Protein AF-A0A9D9EG78-F1 (afdb_monomer)

pLDDT: mean 80.25, std 23.56, range [21.23, 98.69]

Nearest PDB structures (foldseek):
  3etj-assembly1_A  TM=8.969E-01  e=4.946E-21  Escherichia coli K-12
  1b6s-assembly1_B  TM=8.835E-01  e=3.215E-20  Escherichia coli
  1b6s-assembly1_A  TM=8.781E-01  e=8.197E-20  Escherichia coli
  3etj-assembly1_B  TM=8.850E-01  e=1.075E-18  Escherichia coli K-12
  1b6s-assembly2_D  TM=8.824E-01  e=1.075E-18  Escherichia coli

Structure (mmCIF, N/CA/C/O backbone):
data_AF-A0A9D9EG78-F1
#
_entry.id   AF-A0A9D9EG78-F1
#
loop_
_atom_site.group_PDB
_atom_site.id
_atom_site.type_symbol
_atom_site.label_atom_id
_atom_site.label_alt_id
_atom_site.label_comp_id
_atom_site.label_asym_id
_atom_site.label_entity_id
_atom_site.label_seq_id
_atom_site.pdbx_PDB_ins_code
_atom_site.Cartn_x
_atom_site.Cartn_y
_atom_site.Cartn_z
_atom_site.occupancy
_atom_site.B_iso_or_equiv
_atom_site.auth_seq_id
_atom_site.auth_comp_id
_atom_site.auth_asym_id
_atom_site.auth_atom_id
_atom_site.pdbx_PDB_model_num
ATOM 1 N N . MET A 1 1 ? 13.339 26.617 6.161 1.00 28.69 1 MET A N 1
ATOM 2 C CA . MET A 1 1 ? 11.953 26.719 5.663 1.00 28.69 1 MET A CA 1
ATOM 3 C C . MET A 1 1 ? 11.340 25.338 5.774 1.00 28.69 1 MET A C 1
ATOM 5 O O . MET A 1 1 ? 11.701 24.455 5.011 1.00 28.69 1 MET A O 1
ATOM 9 N N . THR A 1 2 ? 10.556 25.112 6.819 1.00 21.23 2 THR A N 1
ATOM 10 C CA . THR A 1 2 ? 9.803 23.872 7.043 1.00 21.23 2 THR A CA 1
ATOM 11 C C . THR A 1 2 ? 8.587 23.859 6.112 1.00 21.23 2 THR A C 1
ATOM 13 O O . THR A 1 2 ? 7.918 24.888 6.041 1.00 21.23 2 THR A O 1
ATOM 16 N N . PRO A 1 3 ? 8.281 22.761 5.400 1.00 24.14 3 PRO A N 1
ATOM 17 C CA . PRO A 1 3 ? 7.046 22.671 4.634 1.00 24.14 3 PRO A CA 1
ATOM 18 C C . PRO A 1 3 ? 5.877 22.549 5.617 1.00 24.14 3 PRO A C 1
ATOM 20 O O . PRO A 1 3 ? 5.818 21.598 6.399 1.00 24.14 3 PRO A O 1
ATOM 23 N N . GLU A 1 4 ? 4.974 23.524 5.608 1.00 25.05 4 GLU A N 1
ATOM 24 C CA . GLU A 1 4 ? 3.681 23.416 6.276 1.00 25.05 4 GLU A CA 1
ATOM 25 C C . GLU A 1 4 ? 2.881 22.308 5.580 1.00 25.05 4 GLU A C 1
ATOM 27 O O . GLU A 1 4 ? 2.515 22.413 4.410 1.00 25.05 4 GLU A O 1
ATOM 32 N N . TYR A 1 5 ? 2.653 21.206 6.294 1.00 26.41 5 TYR A N 1
ATOM 33 C CA . TYR A 1 5 ? 1.689 20.192 5.891 1.00 26.41 5 TYR A CA 1
ATOM 34 C C . TYR A 1 5 ? 0.303 20.841 5.908 1.00 26.41 5 TYR A C 1
ATOM 36 O O . TYR A 1 5 ? -0.254 21.087 6.978 1.00 26.41 5 TYR A O 1
ATOM 44 N N . PHE A 1 6 ? -0.253 21.121 4.729 1.00 26.92 6 PHE A N 1
ATOM 45 C CA . PHE A 1 6 ? -1.661 21.472 4.581 1.00 26.92 6 PHE A CA 1
ATOM 46 C C . PHE A 1 6 ? -2.508 20.292 5.073 1.00 26.92 6 PHE A C 1
ATOM 48 O O . PHE A 1 6 ? -2.708 19.303 4.368 1.00 26.92 6 PHE A O 1
ATOM 55 N N . ALA A 1 7 ? -2.984 20.381 6.314 1.00 26.64 7 ALA A N 1
ATOM 56 C CA . ALA A 1 7 ? -4.081 19.558 6.786 1.00 26.64 7 ALA A CA 1
ATOM 57 C C . ALA A 1 7 ? -5.313 19.907 5.943 1.00 26.64 7 ALA A C 1
ATOM 59 O O . ALA A 1 7 ? -5.722 21.067 5.879 1.00 26.64 7 ALA A O 1
ATOM 60 N N . LEU A 1 8 ? -5.877 18.908 5.267 1.00 31.20 8 LEU A N 1
ATOM 61 C CA . LEU A 1 8 ? -7.111 19.072 4.509 1.00 31.20 8 LEU A CA 1
ATOM 62 C C . LEU A 1 8 ? -8.234 19.528 5.455 1.00 31.20 8 LEU A C 1
ATOM 64 O O . LEU A 1 8 ? -8.438 18.888 6.492 1.00 31.20 8 LEU A O 1
ATOM 68 N N . PRO A 1 9 ? -8.997 20.584 5.122 1.00 24.39 9 PRO A N 1
ATOM 69 C CA . PRO A 1 9 ? -10.258 20.845 5.789 1.00 24.39 9 PRO A CA 1
ATOM 70 C C . PRO A 1 9 ? -11.247 19.769 5.337 1.00 24.39 9 PRO A C 1
ATOM 72 O O . PRO A 1 9 ? -11.870 19.873 4.282 1.00 24.39 9 PRO A O 1
ATOM 75 N N . VAL A 1 10 ? -11.390 18.712 6.135 1.00 27.42 10 VAL A N 1
ATOM 76 C CA . VAL A 1 10 ? -12.520 17.793 6.000 1.00 27.42 10 VAL A CA 1
ATOM 77 C C . VAL A 1 10 ? -13.759 18.568 6.446 1.00 27.42 10 VAL A C 1
ATOM 79 O O . VAL A 1 10 ? -14.046 18.672 7.637 1.00 27.42 10 VAL A O 1
ATOM 82 N N . ARG A 1 11 ? -14.474 19.183 5.500 1.00 24.19 11 ARG A N 1
ATOM 83 C CA . ARG A 1 11 ? -15.834 19.667 5.748 1.00 24.19 11 ARG A CA 1
ATOM 84 C C . ARG A 1 11 ? -16.765 18.457 5.773 1.00 24.19 11 ARG A C 1
ATOM 86 O O . ARG A 1 11 ? -17.319 18.081 4.748 1.00 24.19 11 ARG A O 1
ATOM 93 N N . THR A 1 12 ? -16.932 17.852 6.944 1.00 29.23 12 THR A N 1
ATOM 94 C CA . THR A 1 12 ? -18.085 16.995 7.233 1.00 29.23 12 THR A CA 1
ATOM 95 C C . THR A 1 12 ? -19.284 17.887 7.550 1.00 29.23 12 THR A C 1
ATOM 97 O O . THR A 1 12 ? -19.557 18.218 8.701 1.00 29.23 12 THR A O 1
ATOM 100 N N . GLU A 1 13 ? -20.024 18.307 6.528 1.00 25.89 13 GLU A N 1
ATOM 101 C CA . GLU A 1 13 ? -21.376 18.825 6.747 1.00 25.89 13 GLU A CA 1
ATOM 102 C C . GLU A 1 13 ? -22.351 17.647 6.849 1.00 25.89 13 GLU A C 1
ATOM 104 O O . GLU A 1 13 ? -22.846 17.147 5.845 1.00 25.89 13 GLU A O 1
ATOM 109 N N . SER A 1 14 ? -22.624 17.188 8.074 1.00 28.11 14 SER A N 1
ATOM 110 C CA . SER A 1 14 ? -23.911 16.559 8.422 1.00 28.11 14 SER A CA 1
ATOM 111 C C . SER A 1 14 ? -24.135 16.458 9.936 1.00 28.11 14 SER A C 1
ATOM 113 O O . SER A 1 14 ? -24.381 15.386 10.473 1.00 28.11 14 SER A O 1
ATOM 115 N N . VAL A 1 15 ? -24.130 17.588 10.650 1.00 24.95 15 VAL A N 1
ATOM 116 C CA . VAL A 1 15 ? -24.882 17.704 11.914 1.00 24.95 15 VAL A CA 1
ATOM 117 C C . VAL A 1 15 ? -25.458 19.114 12.000 1.00 24.95 15 VAL A C 1
ATOM 119 O O . VAL A 1 15 ? -24.728 20.089 12.152 1.00 24.95 15 VAL A O 1
ATOM 122 N N . SER A 1 16 ? -26.779 19.236 11.882 1.00 23.88 16 SER A N 1
ATOM 123 C CA . SER A 1 16 ? -27.478 20.477 12.204 1.00 23.88 16 SER A CA 1
ATOM 124 C C . SER A 1 16 ? -27.438 20.719 13.714 1.00 23.88 16 SER A C 1
ATOM 126 O O . SER A 1 16 ? -27.941 19.875 14.455 1.00 23.88 16 SER A O 1
ATOM 128 N N . ALA A 1 17 ? -26.927 21.868 14.156 1.00 21.42 17 ALA A N 1
ATOM 129 C CA . ALA A 1 17 ? -27.451 22.625 15.298 1.00 21.42 17 ALA A CA 1
ATOM 130 C C . ALA A 1 17 ? -26.688 23.955 15.470 1.00 21.42 17 ALA A C 1
ATOM 132 O O . ALA A 1 17 ? -25.503 23.957 15.772 1.00 21.42 17 ALA A O 1
ATOM 133 N N . ALA A 1 18 ? -27.424 25.050 15.260 1.00 23.89 18 ALA A N 1
ATOM 134 C CA . ALA A 1 18 ? -27.406 26.331 15.976 1.00 23.89 18 ALA A CA 1
ATOM 135 C C . ALA A 1 18 ? -26.077 26.962 16.461 1.00 23.89 18 ALA A C 1
ATOM 137 O O . ALA A 1 18 ? -25.472 26.496 17.420 1.00 23.89 18 ALA A O 1
ATOM 138 N N . ALA A 1 19 ? -25.768 28.131 15.889 1.00 24.14 19 ALA A N 1
ATOM 139 C CA . ALA A 1 19 ? -25.370 29.380 16.570 1.00 24.14 19 ALA A CA 1
ATOM 140 C C . ALA A 1 19 ? -25.408 30.489 15.488 1.00 24.14 19 ALA A C 1
ATOM 142 O O . ALA A 1 19 ? -24.710 30.374 14.485 1.00 24.14 19 ALA A O 1
ATOM 143 N N . GLU A 1 20 ? -26.436 31.341 15.400 1.00 24.58 20 GLU A N 1
ATOM 144 C CA . GLU A 1 20 ? -26.603 32.627 16.115 1.00 24.58 20 GLU A CA 1
ATOM 145 C C . GLU A 1 20 ? -25.329 33.491 16.224 1.00 24.58 20 GLU A C 1
ATOM 147 O O . GLU A 1 20 ? -24.365 33.070 16.851 1.00 24.58 20 GLU A O 1
ATOM 152 N N . GLU A 1 21 ? -25.424 34.680 15.591 1.00 26.45 21 GLU A N 1
ATOM 153 C CA . GLU A 1 21 ? -24.748 35.985 15.812 1.00 26.45 21 GLU A CA 1
ATOM 154 C C . GLU A 1 21 ? -23.199 35.979 15.876 1.00 26.45 21 GLU A C 1
ATOM 156 O O . GLU A 1 21 ? -22.581 35.281 16.662 1.00 26.45 21 GLU A O 1
ATOM 161 N N . ASP A 1 22 ? -22.438 36.686 15.038 1.00 27.02 22 ASP A N 1
ATOM 162 C CA . ASP A 1 22 ? -22.481 38.113 14.712 1.00 27.02 22 ASP A CA 1
ATOM 163 C C . ASP A 1 22 ? -21.707 38.359 13.399 1.00 27.02 22 ASP A C 1
ATOM 165 O O . ASP A 1 22 ? -20.581 37.881 13.229 1.00 27.02 22 ASP A O 1
ATOM 169 N N . ALA A 1 23 ? -22.261 39.160 12.489 1.00 24.83 23 ALA A N 1
ATOM 170 C CA . ALA A 1 23 ? -21.525 39.728 11.360 1.00 24.83 23 ALA A CA 1
ATOM 171 C C . ALA A 1 23 ? -21.665 41.254 11.392 1.00 24.83 23 ALA A C 1
ATOM 173 O O . ALA A 1 23 ? -22.797 41.743 11.411 1.00 24.83 23 ALA A O 1
ATOM 174 N N . PRO A 1 24 ? -20.567 42.030 11.348 1.00 26.91 24 PRO A N 1
ATOM 175 C CA . PRO A 1 24 ? -20.662 43.427 10.994 1.00 26.91 24 PRO A CA 1
ATOM 176 C C . PRO A 1 24 ? -20.732 43.599 9.473 1.00 26.91 24 PRO A C 1
ATOM 178 O O . PRO A 1 24 ? -20.038 42.952 8.688 1.00 26.91 24 PRO A O 1
ATOM 181 N N . ASP A 1 25 ? -21.629 44.514 9.143 1.00 26.41 25 ASP A N 1
ATOM 182 C CA . ASP A 1 25 ? -22.045 45.074 7.869 1.00 26.41 25 ASP A CA 1
ATOM 183 C C . ASP A 1 25 ? -20.899 45.414 6.893 1.00 26.41 25 ASP A C 1
ATOM 185 O O . ASP A 1 25 ? -19.822 45.868 7.285 1.00 26.41 25 ASP A O 1
ATOM 189 N N . GLY A 1 26 ? -21.155 45.236 5.595 1.00 26.19 26 GLY A N 1
ATOM 190 C CA . GLY A 1 26 ? -20.161 45.438 4.540 1.00 26.19 26 GLY A CA 1
ATOM 191 C C . GLY A 1 26 ? -20.735 45.286 3.135 1.00 26.19 26 GLY A C 1
ATOM 192 O O . GLY A 1 26 ? -20.446 44.330 2.422 1.00 26.19 26 GLY A O 1
ATOM 193 N N . THR A 1 27 ? -21.567 46.247 2.749 1.00 25.17 27 THR A N 1
ATOM 194 C CA . THR A 1 27 ? -22.181 46.435 1.429 1.00 25.17 27 THR A CA 1
ATOM 195 C C . THR A 1 27 ? -21.187 46.434 0.258 1.00 25.17 27 THR A C 1
ATOM 197 O O . THR A 1 27 ? -20.233 47.211 0.274 1.00 25.17 27 THR A O 1
ATOM 200 N N . ALA A 1 28 ? -21.495 45.701 -0.819 1.00 28.38 28 ALA A N 1
ATOM 201 C CA . ALA A 1 28 ? -21.210 46.129 -2.195 1.00 28.38 28 ALA A CA 1
ATOM 202 C C . ALA A 1 28 ? -22.057 45.339 -3.212 1.00 28.38 28 ALA A C 1
ATOM 204 O O . ALA A 1 28 ? -21.813 44.167 -3.494 1.00 28.38 28 ALA A O 1
ATOM 205 N N . GLU A 1 29 ? -23.051 46.016 -3.782 1.00 24.44 29 GLU A N 1
ATOM 206 C CA . GLU A 1 29 ? -23.720 45.630 -5.022 1.00 24.44 29 GLU A CA 1
ATOM 207 C C . GLU A 1 29 ? -22.733 45.672 -6.202 1.00 24.44 29 GLU A C 1
ATOM 209 O O . GLU A 1 29 ? -21.887 46.559 -6.284 1.00 24.44 29 GLU A O 1
ATOM 214 N N . THR A 1 30 ? -22.889 44.784 -7.186 1.00 28.84 30 THR A N 1
ATOM 215 C CA . THR A 1 30 ? -23.116 45.208 -8.579 1.00 28.84 30 THR A CA 1
ATOM 216 C C . THR A 1 30 ? -23.538 44.038 -9.469 1.00 28.84 30 THR A C 1
ATOM 218 O O . THR A 1 30 ? -23.123 42.889 -9.354 1.00 28.84 30 THR A O 1
ATOM 221 N N . SER A 1 31 ? -24.442 44.396 -10.366 1.00 25.39 31 SER A N 1
ATOM 222 C CA . SER A 1 31 ? -25.267 43.616 -11.274 1.00 25.39 31 SER A CA 1
ATOM 223 C C . SER A 1 31 ? -24.572 43.064 -12.531 1.00 25.39 31 SER A C 1
ATOM 225 O O . SER A 1 31 ? -23.879 43.798 -13.228 1.00 25.39 31 SER A O 1
ATOM 227 N N . GLY A 1 32 ? -24.995 41.861 -12.945 1.00 23.39 32 GLY A N 1
ATOM 228 C CA . GLY A 1 32 ? -25.602 41.620 -14.266 1.00 23.39 32 GLY A CA 1
ATOM 229 C C . GLY A 1 32 ? -24.718 41.216 -15.460 1.00 23.39 32 GLY A C 1
ATOM 230 O O . GLY A 1 32 ? -24.057 42.056 -16.057 1.00 23.39 32 GLY A O 1
ATOM 231 N N . LYS A 1 33 ? -24.911 39.981 -15.961 1.00 26.02 33 LYS A N 1
ATOM 232 C CA . LYS A 1 33 ? -25.408 39.703 -17.335 1.00 26.02 33 LYS A CA 1
ATOM 233 C C . LYS A 1 33 ? -25.625 38.203 -17.591 1.00 26.02 33 LYS A C 1
ATOM 235 O O . LYS A 1 33 ? -24.719 37.389 -17.476 1.00 26.02 33 LYS A O 1
ATOM 240 N N . LYS A 1 34 ? -26.851 37.866 -18.008 1.00 26.69 34 LYS A N 1
ATOM 241 C CA . LYS A 1 34 ? -27.249 36.575 -18.593 1.00 26.69 34 LYS A CA 1
ATOM 242 C C . LYS A 1 34 ? -26.697 36.449 -20.019 1.00 26.69 34 LYS A C 1
ATOM 244 O O . LYS A 1 34 ? -26.859 37.377 -20.807 1.00 26.69 34 LYS A O 1
ATOM 249 N N . SER A 1 35 ? -26.202 35.271 -20.394 1.00 26.19 35 SER A N 1
ATOM 250 C CA . SER A 1 35 ? -26.249 34.800 -21.784 1.00 26.19 35 SER A CA 1
ATOM 251 C C . SER A 1 35 ? -26.453 33.278 -21.838 1.00 26.19 35 SER A C 1
ATOM 253 O O . SER A 1 35 ? -26.254 32.572 -20.854 1.00 26.19 35 SER A O 1
ATOM 255 N N . ARG A 1 36 ? -27.031 32.830 -22.954 1.00 25.36 36 ARG A N 1
ATOM 256 C CA . ARG A 1 36 ? -27.834 31.615 -23.149 1.00 25.36 36 ARG A CA 1
ATOM 257 C C . ARG A 1 36 ? -27.011 30.346 -23.415 1.00 25.36 36 ARG A C 1
ATOM 259 O O . ARG A 1 36 ? -26.128 30.356 -24.255 1.00 25.36 36 ARG A O 1
ATOM 266 N N . ALA A 1 37 ? -27.476 29.259 -22.799 1.00 24.16 37 ALA A N 1
ATOM 267 C CA . ALA A 1 37 ? -27.710 27.916 -23.347 1.00 24.16 37 ALA A CA 1
ATOM 268 C C . ALA A 1 37 ? -26.761 27.366 -24.435 1.00 24.16 37 ALA A C 1
ATOM 270 O O . ALA A 1 37 ? -26.939 27.629 -25.623 1.00 24.16 37 ALA A O 1
ATOM 271 N N . GLY A 1 38 ? -25.907 26.429 -24.022 1.00 23.33 38 GLY A N 1
ATOM 272 C CA . GLY A 1 38 ? -25.444 25.303 -24.831 1.00 23.33 38 GLY A CA 1
ATOM 273 C C . GLY A 1 38 ? -25.763 24.008 -24.081 1.00 23.33 38 GLY A C 1
ATOM 274 O O . GLY A 1 38 ? -25.337 23.836 -22.944 1.00 23.33 38 GLY A O 1
ATOM 275 N N . LYS A 1 39 ? -26.579 23.138 -24.684 1.00 28.17 39 LYS A N 1
ATOM 276 C CA . LYS A 1 39 ? -26.866 21.777 -24.209 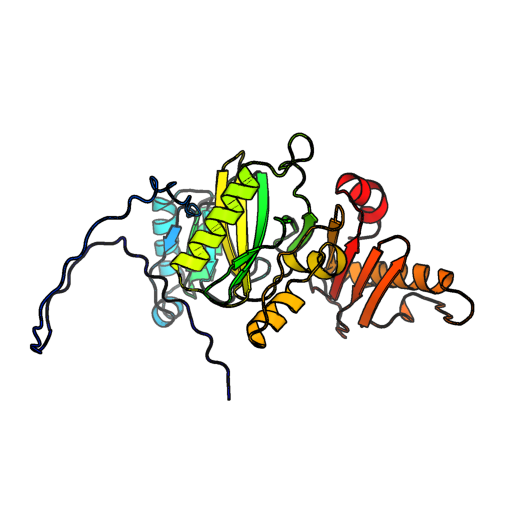1.00 28.17 39 LYS A CA 1
ATOM 277 C C . LYS A 1 39 ? -25.549 21.001 -24.093 1.00 28.17 39 LYS A C 1
ATOM 279 O O . LYS A 1 39 ? -24.932 20.737 -25.118 1.00 28.17 39 LYS A O 1
ATOM 284 N N . ALA A 1 40 ? -25.185 20.593 -22.884 1.00 26.78 40 ALA A N 1
ATOM 285 C CA . ALA A 1 40 ? -24.274 19.481 -22.648 1.00 26.78 40 ALA A CA 1
ATOM 286 C C . ALA A 1 40 ? -25.033 18.412 -21.856 1.00 26.78 40 ALA A C 1
ATOM 288 O O . ALA A 1 40 ? -25.912 18.715 -21.049 1.00 26.78 40 ALA A O 1
ATOM 289 N N . GLU A 1 41 ? -24.773 17.170 -22.230 1.00 26.03 41 GLU A N 1
ATOM 290 C CA . GLU A 1 41 ? -25.515 15.970 -21.885 1.00 26.03 41 GLU A CA 1
ATOM 291 C C . GLU A 1 41 ? -25.639 15.712 -20.383 1.00 26.03 41 GLU A C 1
ATOM 293 O O . GLU A 1 41 ? -24.840 16.152 -19.563 1.00 26.03 41 GLU A O 1
ATOM 298 N N . LYS A 1 42 ? -26.697 14.970 -20.050 1.00 28.05 42 LYS A N 1
ATOM 299 C CA . LYS A 1 42 ? -27.069 14.522 -18.710 1.00 28.05 42 LYS A CA 1
ATOM 300 C C . LYS A 1 42 ? -25.854 13.996 -17.939 1.00 28.05 42 LYS A C 1
ATOM 302 O O . LYS A 1 42 ? -25.252 13.004 -18.344 1.00 28.05 42 LYS A O 1
ATOM 307 N N . ASN A 1 43 ? -25.587 14.636 -16.802 1.00 26.78 43 ASN A N 1
ATOM 308 C CA . ASN A 1 43 ? -24.715 14.168 -15.732 1.00 26.78 43 ASN A CA 1
ATOM 309 C C . ASN A 1 43 ? -24.867 12.652 -15.535 1.00 26.78 43 ASN A C 1
ATOM 311 O O . ASN A 1 43 ? -25.909 12.185 -15.070 1.00 26.78 43 ASN A O 1
ATOM 315 N N . LYS A 1 44 ? -23.813 11.892 -15.851 1.00 34.94 44 LYS A N 1
ATOM 316 C CA . LYS A 1 44 ? -23.547 10.646 -15.133 1.00 34.94 44 LYS A CA 1
ATOM 317 C C . LYS A 1 44 ? -23.351 11.069 -13.681 1.00 34.94 44 LYS A C 1
ATOM 319 O O . LYS A 1 44 ? -22.480 11.890 -13.406 1.00 34.94 44 LYS A O 1
ATOM 324 N N . THR A 1 45 ? -24.207 10.610 -12.779 1.00 38.59 45 THR A N 1
ATOM 325 C CA . THR A 1 45 ? -23.976 10.742 -11.339 1.00 38.59 45 THR A CA 1
ATOM 326 C C . THR A 1 45 ? -22.581 10.197 -11.053 1.00 38.59 45 THR A C 1
ATOM 328 O O . THR A 1 45 ? -22.347 9.012 -11.279 1.00 38.59 45 THR A O 1
ATOM 331 N N . ALA A 1 46 ? -21.646 11.072 -10.672 1.00 50.91 46 ALA A N 1
ATOM 332 C CA . ALA A 1 46 ? -20.313 10.655 -10.266 1.00 50.91 46 ALA A CA 1
ATOM 333 C C . ALA A 1 46 ? -20.480 9.730 -9.062 1.00 50.91 46 ALA A C 1
ATOM 335 O O . ALA A 1 46 ? -21.114 10.103 -8.074 1.00 50.91 46 ALA A O 1
ATOM 336 N N . GLU A 1 47 ? -19.999 8.502 -9.191 1.00 59.00 47 GLU A N 1
ATOM 337 C CA . GLU A 1 47 ? -20.040 7.543 -8.103 1.00 59.00 47 GLU A CA 1
ATOM 338 C C . GLU A 1 47 ? -19.056 8.016 -7.031 1.00 59.00 47 GLU A C 1
ATOM 340 O O . GLU A 1 47 ? -17.883 8.240 -7.313 1.00 59.00 47 GLU A O 1
ATOM 345 N N . THR A 1 48 ? -19.549 8.280 -5.826 1.00 67.62 48 THR A N 1
ATOM 346 C CA . THR A 1 48 ? -18.728 8.706 -4.688 1.00 67.62 48 THR A CA 1
ATOM 347 C C . THR A 1 48 ? -18.157 7.482 -3.995 1.00 67.62 48 THR A C 1
ATOM 349 O O . THR A 1 48 ? -18.829 6.454 -3.951 1.00 67.62 48 THR A O 1
ATOM 352 N N . VAL A 1 49 ? -16.961 7.583 -3.408 1.00 61.75 49 VAL A N 1
ATOM 353 C CA . VAL A 1 49 ? -16.439 6.498 -2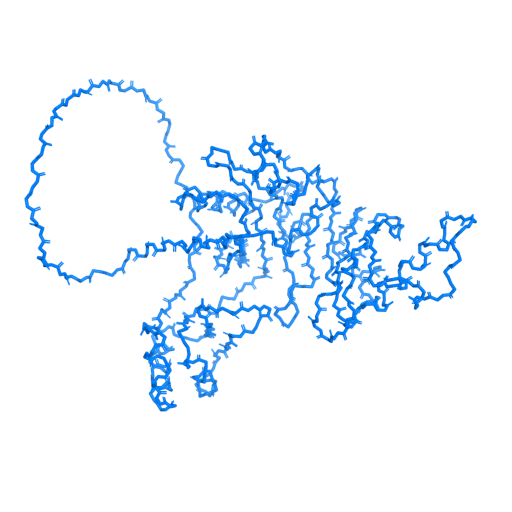.566 1.00 61.75 49 VAL A CA 1
ATOM 354 C C . VAL A 1 49 ? -17.360 6.362 -1.345 1.00 61.75 49 VAL A C 1
ATOM 356 O O . VAL A 1 49 ? -17.484 7.334 -0.599 1.00 61.75 49 VAL A O 1
ATOM 359 N N . PRO A 1 50 ? -18.041 5.219 -1.142 1.00 63.41 50 PRO A N 1
ATOM 360 C CA . PRO A 1 50 ? -18.900 5.030 0.020 1.00 63.41 50 PRO A CA 1
ATOM 361 C C . PRO A 1 50 ? -18.071 5.075 1.306 1.00 63.41 50 PRO A C 1
ATOM 363 O O . PRO A 1 50 ? -17.017 4.437 1.402 1.00 63.41 50 PRO A O 1
ATOM 366 N N . GLU A 1 51 ? -18.547 5.832 2.293 1.00 65.81 51 GLU A N 1
ATOM 367 C CA . GLU A 1 51 ? -17.919 5.907 3.611 1.00 65.81 51 GLU A CA 1
ATOM 368 C C . GLU A 1 51 ? -18.329 4.711 4.477 1.00 65.81 51 GLU A C 1
ATOM 370 O O . GLU A 1 51 ? -19.463 4.231 4.421 1.00 65.81 51 GLU A O 1
ATOM 375 N N . ILE A 1 52 ? -17.397 4.243 5.306 1.00 71.75 52 ILE A N 1
ATOM 376 C CA . ILE A 1 52 ? -17.678 3.264 6.357 1.00 71.75 52 ILE A CA 1
ATOM 377 C C . ILE A 1 52 ? -18.508 3.944 7.452 1.00 71.75 52 ILE A C 1
ATOM 379 O O . ILE A 1 52 ? -18.277 5.109 7.789 1.00 71.75 52 ILE A O 1
ATOM 383 N N . GLY A 1 53 ? -19.448 3.206 8.051 1.00 68.81 53 GLY A N 1
ATOM 384 C CA . GLY A 1 53 ? -20.172 3.662 9.233 1.00 68.81 53 GLY A CA 1
ATOM 385 C C . GLY A 1 53 ? -19.200 4.088 10.334 1.00 68.81 53 GLY A C 1
ATOM 386 O O . GLY A 1 53 ? -18.466 3.270 10.887 1.00 68.81 53 GLY A O 1
ATOM 387 N N . THR A 1 54 ? -19.186 5.382 10.649 1.00 68.12 54 THR A N 1
ATOM 388 C CA . THR A 1 54 ? -18.165 5.985 11.506 1.00 68.12 54 THR A CA 1
ATOM 389 C C . THR A 1 54 ? -18.806 6.739 12.664 1.00 68.12 54 THR A C 1
ATOM 391 O O . THR A 1 54 ? -19.701 7.561 12.479 1.00 68.12 54 THR A O 1
ATOM 394 N N . VAL A 1 55 ? -18.323 6.492 13.881 1.00 70.69 55 VAL A N 1
ATOM 395 C CA . VAL A 1 55 ? -18.653 7.277 15.072 1.00 70.69 55 VAL A CA 1
ATOM 396 C C . VAL A 1 55 ? -17.382 7.977 15.523 1.00 70.69 55 VAL A C 1
ATOM 398 O O . VAL A 1 55 ? -16.488 7.377 16.124 1.00 70.69 55 VAL A O 1
ATOM 401 N N . VAL A 1 56 ? -17.306 9.279 15.254 1.00 66.75 56 VAL A N 1
ATOM 402 C CA . VAL A 1 56 ? -16.275 10.121 15.860 1.00 66.75 56 VAL A CA 1
ATOM 403 C C . VAL A 1 56 ? -16.554 10.176 17.355 1.00 66.75 56 VAL A C 1
ATOM 405 O O . VAL A 1 56 ? -17.658 10.528 17.770 1.00 66.75 56 VAL A O 1
ATOM 408 N N . VAL A 1 57 ? -15.560 9.819 18.166 1.00 65.00 57 VAL A N 1
ATOM 409 C CA . VAL A 1 57 ? -15.587 10.071 19.606 1.00 65.00 57 VAL A CA 1
ATOM 410 C C . VAL A 1 57 ? -15.113 11.520 19.772 1.00 65.00 57 VAL A C 1
ATOM 412 O O . VAL A 1 57 ? -13.910 11.762 19.658 1.00 65.00 57 VAL A O 1
ATOM 415 N N . PRO A 1 58 ? -16.021 12.511 19.905 1.00 60.31 58 PRO A N 1
ATOM 416 C CA . PRO A 1 58 ? -15.650 13.917 19.806 1.00 60.31 58 PRO A CA 1
ATOM 417 C C . PRO A 1 58 ? -14.815 14.272 21.026 1.00 60.31 58 PRO A C 1
ATOM 419 O O . PRO A 1 58 ? -15.284 14.114 22.152 1.00 60.31 58 PRO A O 1
ATOM 422 N N . MET A 1 59 ? -13.570 14.675 20.788 1.00 70.19 59 MET A N 1
ATOM 423 C CA . MET A 1 59 ? -12.628 14.989 21.849 1.00 70.19 59 MET A CA 1
ATOM 424 C C . MET A 1 59 ? -11.418 15.747 21.298 1.00 70.19 59 MET A C 1
ATOM 426 O O . MET A 1 59 ? -10.874 15.388 20.245 1.00 70.19 59 MET A O 1
ATOM 430 N N . THR A 1 60 ? -11.003 16.788 22.009 1.00 76.81 60 THR A N 1
ATOM 431 C CA . THR A 1 60 ? -9.720 17.480 21.829 1.00 76.81 60 THR A CA 1
ATOM 432 C C . THR A 1 60 ? -8.566 16.649 22.399 1.00 76.81 60 THR A C 1
ATOM 434 O O . THR A 1 60 ? -8.777 15.663 23.102 1.00 76.81 60 THR A O 1
ATOM 437 N N . GLU A 1 61 ? -7.319 17.015 22.086 1.00 79.31 61 GLU A N 1
ATOM 438 C CA . GLU A 1 61 ? -6.155 16.316 22.653 1.00 79.31 61 GLU A CA 1
ATOM 439 C C . GLU A 1 61 ? -6.082 16.472 24.183 1.00 79.31 61 GLU A C 1
ATOM 441 O O . GLU A 1 61 ? -5.818 15.491 24.878 1.00 79.31 61 GLU A O 1
ATOM 446 N N . ASP A 1 62 ? -6.406 17.658 24.705 1.00 80.44 62 ASP A N 1
ATOM 447 C CA . ASP A 1 62 ? -6.386 17.939 26.145 1.00 80.44 62 ASP A CA 1
ATOM 448 C C . ASP A 1 62 ? -7.476 17.167 26.901 1.00 80.44 62 ASP A C 1
ATOM 450 O O . ASP A 1 62 ? -7.214 16.597 27.961 1.00 80.44 62 ASP A O 1
ATOM 454 N N . GLU A 1 63 ? -8.686 17.081 26.337 1.00 83.12 63 GLU A N 1
ATOM 455 C CA . GLU A 1 63 ? -9.772 16.278 26.911 1.00 83.12 63 GLU A CA 1
ATOM 456 C C . GLU A 1 63 ? -9.399 14.788 26.950 1.00 83.12 63 GLU A C 1
ATOM 458 O O . GLU A 1 63 ? -9.575 14.139 27.980 1.00 83.12 63 GLU A O 1
ATOM 463 N N . ALA A 1 64 ? -8.801 14.259 25.874 1.00 81.00 64 ALA A N 1
ATOM 464 C CA . ALA A 1 64 ? -8.367 12.861 25.797 1.00 81.00 64 ALA A CA 1
ATOM 465 C C . ALA A 1 64 ? -7.319 12.514 26.860 1.00 81.00 64 ALA A C 1
ATOM 467 O O . ALA A 1 64 ? -7.388 11.472 27.527 1.00 81.00 64 ALA A O 1
ATOM 468 N N . ALA A 1 65 ? -6.357 13.419 27.038 1.00 80.94 65 ALA A N 1
ATOM 469 C CA . ALA A 1 65 ? -5.292 13.269 28.013 1.00 80.94 65 ALA A CA 1
ATOM 470 C C . ALA A 1 65 ? -5.819 13.331 29.456 1.00 80.94 65 ALA A C 1
ATOM 472 O O . ALA A 1 65 ? -5.334 12.586 30.310 1.00 80.94 65 ALA A O 1
ATOM 473 N N . ALA A 1 66 ? -6.819 14.178 29.723 1.00 86.88 66 ALA A N 1
ATOM 474 C CA . ALA A 1 66 ? -7.381 14.389 31.055 1.00 86.88 66 ALA A CA 1
ATOM 475 C C . ALA A 1 66 ? -8.333 13.273 31.523 1.00 86.88 66 ALA A C 1
ATOM 477 O O . ALA A 1 66 ? -8.537 13.121 32.729 1.00 86.88 66 ALA A O 1
ATOM 478 N N . MET A 1 67 ? -8.899 12.481 30.605 1.00 85.75 67 MET A N 1
ATOM 479 C CA . MET A 1 67 ? -9.844 11.420 30.957 1.00 85.75 67 MET A CA 1
ATOM 480 C C . MET A 1 67 ? -9.229 10.334 31.840 1.00 85.75 67 MET A C 1
ATOM 482 O O . MET A 1 67 ? -8.194 9.737 31.526 1.00 85.75 67 MET A O 1
ATOM 486 N N . THR A 1 68 ? -9.959 9.981 32.889 1.00 91.19 68 THR A N 1
ATOM 487 C CA . THR A 1 68 ? -9.676 8.811 33.715 1.00 91.19 68 THR A CA 1
ATOM 488 C C . THR A 1 68 ? -9.951 7.506 32.951 1.00 91.19 68 THR A C 1
ATOM 490 O O . THR A 1 68 ? -10.782 7.473 32.036 1.00 91.19 68 THR A O 1
ATOM 493 N N . PRO A 1 69 ? -9.325 6.377 33.342 1.00 90.81 69 PRO A N 1
ATOM 494 C CA . PRO A 1 69 ? -9.615 5.073 32.739 1.00 90.81 69 PRO A CA 1
ATOM 495 C C . PRO A 1 69 ? -11.107 4.701 32.752 1.00 90.81 69 PRO A C 1
ATOM 497 O O . PRO A 1 69 ? -11.615 4.136 31.784 1.00 90.81 69 PRO A O 1
ATOM 500 N N . GLN A 1 70 ? -11.831 5.067 33.816 1.00 91.38 70 GLN A N 1
ATOM 501 C CA . GLN A 1 70 ? -13.260 4.778 33.938 1.00 91.38 70 GLN A CA 1
ATOM 502 C C . GLN A 1 70 ? -14.103 5.597 32.951 1.00 91.38 70 GLN A C 1
ATOM 504 O O . GLN A 1 70 ? -15.033 5.060 32.350 1.00 91.38 70 GLN A O 1
ATOM 509 N N . GLU A 1 71 ? -13.778 6.875 32.747 1.00 91.06 71 GLU A N 1
ATOM 510 C CA . GLU A 1 71 ? -14.461 7.714 31.755 1.00 91.06 71 GLU A CA 1
ATOM 511 C C . GLU A 1 71 ? -14.234 7.175 30.339 1.00 91.06 71 GLU A C 1
ATOM 513 O O . GLU A 1 71 ? -15.184 7.091 29.557 1.00 91.06 71 GLU A O 1
ATOM 518 N N . ARG A 1 72 ? -13.008 6.720 30.028 1.00 92.31 72 ARG A N 1
ATOM 519 C CA . ARG A 1 72 ? -12.673 6.137 28.713 1.00 92.31 72 ARG A CA 1
ATOM 520 C C . ARG A 1 72 ? -13.498 4.892 28.441 1.00 92.31 72 ARG A C 1
ATOM 522 O O . ARG A 1 72 ? -14.067 4.748 27.359 1.00 92.31 72 ARG A O 1
ATOM 529 N N . LEU A 1 73 ? -13.616 4.025 29.443 1.00 92.19 73 LEU A N 1
ATOM 530 C CA . LEU A 1 73 ? -14.425 2.817 29.359 1.00 92.19 73 LEU A CA 1
ATOM 531 C C . LEU A 1 73 ? -15.898 3.141 29.075 1.00 92.19 73 LEU A C 1
ATOM 533 O O . LEU A 1 73 ? -16.488 2.563 28.162 1.00 92.19 73 LEU A O 1
ATOM 537 N N . VAL A 1 74 ? -16.489 4.070 29.833 1.00 91.44 74 VAL A N 1
ATOM 538 C CA . VAL A 1 74 ? -17.903 4.456 29.683 1.00 91.44 74 VAL A CA 1
ATOM 539 C C . VAL A 1 74 ? -18.161 5.073 28.307 1.00 91.44 74 VAL A C 1
ATOM 541 O O . VAL A 1 74 ? -19.125 4.698 27.635 1.00 91.44 74 VAL A O 1
ATOM 544 N N . GLN A 1 75 ? -17.288 5.975 27.857 1.00 90.44 75 GLN A N 1
ATOM 545 C CA . GLN A 1 75 ? -17.431 6.643 26.566 1.00 90.44 75 GLN A CA 1
ATOM 546 C C . GLN A 1 75 ? -17.297 5.665 25.397 1.00 90.44 75 GLN A C 1
ATOM 548 O O . GLN A 1 75 ? -18.135 5.682 24.487 1.00 90.44 75 GLN A O 1
ATOM 553 N N . LEU A 1 76 ? -16.306 4.766 25.439 1.00 92.00 76 LEU A N 1
ATOM 554 C CA . LEU A 1 76 ? -16.146 3.741 24.412 1.00 92.00 76 LEU A CA 1
ATOM 555 C C . LEU A 1 76 ? -17.328 2.769 24.403 1.00 92.00 76 LEU A C 1
ATOM 557 O O . LEU A 1 76 ? -17.859 2.467 23.338 1.00 92.00 76 LEU A O 1
ATOM 561 N N . ALA A 1 77 ? -17.790 2.319 25.573 1.00 91.94 77 ALA A N 1
ATOM 562 C CA . ALA A 1 77 ? -18.939 1.424 25.674 1.00 91.94 77 ALA A CA 1
ATOM 563 C C . ALA A 1 77 ? -20.210 2.042 25.073 1.00 91.94 77 ALA A C 1
ATOM 565 O O . ALA A 1 77 ? -20.945 1.358 24.358 1.00 91.94 77 ALA A O 1
ATOM 566 N N . ALA A 1 78 ? -20.445 3.337 25.301 1.00 90.19 78 ALA A N 1
ATOM 567 C CA . ALA A 1 78 ? -21.566 4.057 24.706 1.00 90.19 78 ALA A CA 1
ATOM 568 C C . ALA A 1 78 ? -21.437 4.180 23.177 1.00 90.19 78 ALA A C 1
ATOM 570 O O . ALA A 1 78 ? -22.422 3.988 22.465 1.00 90.19 78 ALA A O 1
ATOM 571 N N . ALA A 1 79 ? -20.237 4.471 22.659 1.00 90.12 79 ALA A N 1
ATOM 572 C CA . ALA A 1 79 ? -19.986 4.538 21.218 1.00 90.12 79 ALA A CA 1
ATOM 573 C C . ALA A 1 79 ? -20.185 3.174 20.534 1.00 90.12 79 ALA A C 1
ATOM 575 O O . ALA A 1 79 ? -20.915 3.083 19.547 1.00 90.12 79 ALA A O 1
ATOM 576 N N . VAL A 1 80 ? -19.636 2.104 21.119 1.00 91.25 80 VAL A N 1
ATOM 577 C CA . VAL A 1 80 ? -19.820 0.718 20.655 1.00 91.25 80 VAL A CA 1
ATOM 578 C C . VAL A 1 80 ? -21.291 0.299 20.728 1.00 91.25 80 VAL A C 1
ATOM 580 O O . VAL A 1 80 ? -21.772 -0.404 19.846 1.00 91.25 80 VAL A O 1
ATOM 583 N N . GLY A 1 81 ? -22.031 0.739 21.751 1.00 89.38 81 GLY A N 1
ATOM 584 C CA . GLY A 1 81 ? -23.467 0.478 21.876 1.00 89.38 81 GLY A CA 1
ATOM 585 C C . GLY A 1 81 ? -24.308 1.108 20.761 1.00 89.38 81 GLY A C 1
ATOM 586 O O . GLY A 1 81 ? -25.313 0.523 20.371 1.00 89.38 81 GLY A O 1
ATOM 587 N N . ARG A 1 82 ? -23.889 2.267 20.230 1.00 88.12 82 ARG A N 1
ATOM 588 C CA . ARG A 1 82 ? -24.551 2.931 19.093 1.00 88.12 82 ARG A CA 1
ATOM 589 C C . ARG A 1 82 ? -24.179 2.317 17.745 1.00 88.12 82 ARG A C 1
ATOM 591 O O . ARG A 1 82 ? -25.053 2.172 16.903 1.00 88.12 82 ARG A O 1
ATOM 598 N N . MET A 1 83 ? -22.902 1.989 17.543 1.00 87.06 83 MET A N 1
ATOM 599 C CA . MET A 1 83 ? -22.405 1.442 16.275 1.00 87.06 83 MET A CA 1
ATOM 600 C C . MET A 1 83 ? -22.769 -0.033 16.081 1.00 87.06 83 MET A C 1
ATOM 602 O O . MET A 1 83 ? -23.103 -0.452 14.980 1.00 87.06 83 MET A O 1
ATOM 606 N N . GLY A 1 84 ? -22.691 -0.828 17.147 1.00 86.50 84 GLY A N 1
ATOM 607 C CA . GLY A 1 84 ? -22.684 -2.282 17.046 1.00 86.50 84 GLY A CA 1
ATOM 608 C C . GLY A 1 84 ? -21.266 -2.859 16.973 1.00 86.50 84 GLY A C 1
ATOM 609 O O . GLY A 1 84 ? -20.263 -2.162 17.128 1.00 86.50 84 GLY A O 1
ATOM 610 N N . LYS A 1 85 ? -21.195 -4.183 16.826 1.00 89.50 85 LYS A N 1
ATOM 611 C CA . LYS A 1 85 ? -19.956 -4.971 16.754 1.00 89.50 85 LYS A CA 1
ATOM 612 C C . LYS A 1 85 ? -20.054 -5.959 15.581 1.00 89.50 85 LYS A C 1
ATOM 614 O O . LYS A 1 85 ? -21.164 -6.432 15.334 1.00 89.50 85 LYS A O 1
ATOM 619 N N . PRO A 1 86 ? -18.929 -6.370 14.967 1.00 91.56 86 PRO A N 1
ATOM 620 C CA . PRO A 1 86 ? -17.563 -5.939 15.278 1.00 91.56 86 PRO A CA 1
ATOM 621 C C . PRO A 1 86 ? -17.256 -4.512 14.792 1.00 91.56 86 PRO A C 1
ATOM 623 O O . PRO A 1 86 ? -17.813 -4.047 13.805 1.00 91.56 86 PRO A O 1
ATOM 626 N N . CYS A 1 87 ? -16.365 -3.819 15.498 1.00 91.25 87 CYS A N 1
ATOM 627 C CA . CYS A 1 87 ? -15.894 -2.478 15.139 1.00 91.25 87 CYS A CA 1
ATOM 628 C C . CYS A 1 87 ? -14.404 -2.310 15.455 1.00 91.25 87 CYS A C 1
ATOM 630 O O . CYS A 1 87 ? -13.812 -3.120 16.176 1.00 91.25 87 CYS A O 1
ATOM 632 N N . VAL A 1 88 ? -13.784 -1.276 14.894 1.00 90.94 88 VAL A N 1
ATOM 633 C CA . VAL A 1 88 ? -12.365 -0.960 15.071 1.00 90.94 88 VAL A CA 1
ATOM 634 C C . VAL A 1 88 ? -12.236 0.453 15.621 1.00 90.94 88 VAL A C 1
ATOM 636 O O . VAL A 1 88 ? -12.740 1.408 15.040 1.00 90.94 88 VAL A O 1
ATOM 639 N N . LEU A 1 89 ? -11.556 0.591 16.756 1.00 91.06 89 LEU A N 1
ATOM 640 C CA . LEU A 1 89 ? -11.150 1.884 17.292 1.00 91.06 89 LEU A CA 1
ATOM 641 C C . LEU A 1 89 ? -9.768 2.221 16.732 1.00 91.06 89 LEU A C 1
ATOM 643 O O . LEU A 1 89 ? -8.848 1.430 16.921 1.00 91.06 89 LEU A O 1
ATOM 647 N N . LYS A 1 90 ? -9.609 3.375 16.083 1.00 89.00 90 LYS A N 1
ATOM 648 C CA . LYS A 1 90 ? -8.340 3.855 15.514 1.00 89.00 90 LYS A CA 1
ATOM 649 C C . LYS A 1 90 ? -7.971 5.217 16.101 1.00 89.00 90 LYS A C 1
ATOM 651 O O . LYS A 1 90 ? -8.839 6.065 16.293 1.00 89.00 90 LYS A O 1
ATOM 656 N N . THR A 1 91 ? -6.698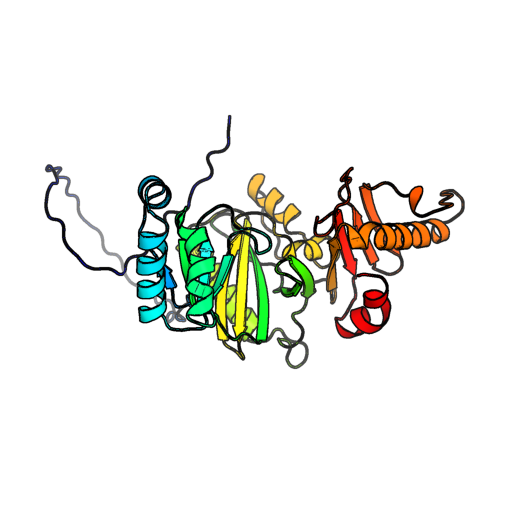 5.473 16.385 1.00 88.00 91 THR A N 1
ATOM 657 C CA . THR A 1 91 ? -6.220 6.823 16.718 1.00 88.00 91 THR A CA 1
ATOM 658 C C . THR A 1 91 ? -6.318 7.719 15.485 1.00 88.00 91 THR A C 1
ATOM 660 O O . THR A 1 91 ? -5.994 7.308 14.375 1.00 88.00 91 THR A O 1
ATOM 663 N N . ARG A 1 92 ? -6.743 8.977 15.655 1.00 82.56 92 ARG A N 1
ATOM 664 C CA . ARG A 1 92 ? -6.915 9.918 14.526 1.00 82.56 92 ARG A CA 1
ATOM 665 C C . ARG A 1 92 ? -5.596 10.345 13.886 1.00 82.56 92 ARG A C 1
ATOM 667 O O . ARG A 1 92 ? -5.582 10.867 12.776 1.00 82.56 92 ARG A O 1
ATOM 674 N N . ARG A 1 93 ? -4.495 10.213 14.623 1.00 80.69 93 ARG A N 1
ATOM 675 C CA . ARG A 1 93 ? -3.150 10.617 14.214 1.00 80.69 93 ARG A CA 1
AT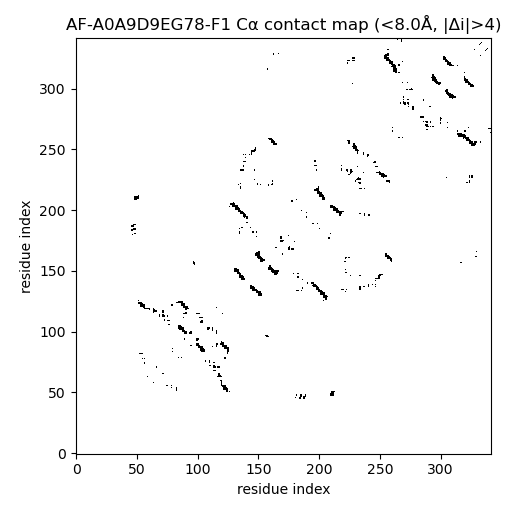OM 676 C C . ARG A 1 93 ? -2.161 9.515 14.563 1.00 80.69 93 ARG A C 1
ATOM 678 O O . ARG A 1 93 ? -2.389 8.749 15.499 1.00 80.69 93 ARG A O 1
ATOM 685 N N . LEU A 1 94 ? -1.054 9.487 13.821 1.00 74.94 94 LEU A N 1
ATOM 686 C CA . LEU A 1 94 ? 0.118 8.638 14.070 1.00 74.94 94 LEU A CA 1
ATOM 687 C C . LEU A 1 94 ? -0.148 7.119 14.059 1.00 74.94 94 LEU A C 1
ATOM 689 O O . LEU A 1 94 ? 0.721 6.360 14.481 1.00 74.94 94 LEU A O 1
ATOM 693 N N . GLY A 1 95 ? -1.303 6.669 13.560 1.00 73.81 95 GLY A N 1
ATOM 694 C CA . GLY A 1 95 ? -1.523 5.263 13.226 1.00 73.81 95 GLY A CA 1
ATOM 695 C C . GLY A 1 95 ? -0.737 4.885 11.968 1.00 73.81 95 GLY A C 1
ATOM 696 O O . GLY A 1 95 ? -0.655 5.678 11.030 1.00 73.81 95 GLY A O 1
ATOM 697 N N . TYR A 1 96 ? -0.106 3.712 11.966 1.00 75.44 96 TYR A N 1
ATOM 698 C CA . TYR A 1 96 ? 0.610 3.159 10.808 1.00 75.44 96 TYR A CA 1
ATOM 699 C C . TYR A 1 96 ? 0.816 1.653 10.982 1.00 75.44 96 TYR A C 1
ATOM 701 O O . TYR A 1 96 ? 1.024 1.205 12.106 1.00 75.44 96 TYR A O 1
ATOM 709 N N . ASP A 1 97 ? 0.813 0.875 9.893 1.00 75.00 97 ASP A N 1
ATOM 710 C CA . ASP A 1 97 ? 1.142 -0.566 9.905 1.00 75.00 97 ASP A CA 1
ATOM 711 C C . ASP A 1 97 ? 0.393 -1.352 11.014 1.00 75.00 97 ASP A C 1
ATOM 713 O O . ASP A 1 97 ? 0.943 -2.215 11.700 1.00 75.00 97 ASP A O 1
ATOM 717 N N . GLY A 1 98 ? -0.866 -0.977 11.258 1.00 74.75 98 GLY A N 1
ATOM 718 C CA . GLY A 1 98 ? -1.725 -1.539 12.296 1.00 74.75 98 GLY A CA 1
ATOM 719 C C . GLY A 1 98 ? -1.439 -1.119 13.746 1.00 74.75 98 GLY A C 1
ATOM 720 O O . GLY A 1 98 ? -2.088 -1.625 14.664 1.00 74.75 98 GLY A O 1
ATOM 721 N N . HIS A 1 99 ? -0.519 -0.184 13.980 1.00 81.94 99 HIS A N 1
ATOM 722 C CA . HIS A 1 99 ? -0.364 0.510 15.257 1.00 81.94 99 HIS A CA 1
ATOM 723 C C . HIS A 1 99 ? -1.444 1.581 15.450 1.00 81.94 99 HIS A C 1
ATOM 725 O O . HIS A 1 99 ? -1.858 2.239 14.500 1.00 81.94 99 HIS A O 1
ATOM 731 N N . GLY A 1 100 ? -1.863 1.786 16.703 1.00 85.94 100 GLY A N 1
ATOM 732 C CA . GLY A 1 100 ? -2.890 2.776 17.046 1.00 85.94 100 GLY A CA 1
ATOM 733 C C . GLY A 1 100 ? -4.320 2.303 16.781 1.00 85.94 100 GLY A C 1
ATOM 734 O O . GLY A 1 100 ? -5.217 3.129 16.675 1.00 85.94 100 GLY A O 1
ATOM 735 N N . GLN A 1 101 ? -4.554 0.993 16.679 1.00 90.12 101 GLN A N 1
ATOM 736 C CA . GLN A 1 101 ? -5.891 0.439 16.473 1.00 90.12 101 GLN A CA 1
ATOM 737 C C . GLN A 1 101 ? -6.200 -0.745 17.395 1.00 90.12 101 GLN A C 1
ATOM 739 O O . GLN A 1 101 ? -5.312 -1.517 17.760 1.00 90.12 101 GLN A O 1
ATOM 744 N N . ALA A 1 102 ? -7.473 -0.903 17.754 1.00 91.38 102 ALA A N 1
ATOM 745 C CA . ALA A 1 102 ? -7.990 -2.033 18.518 1.00 91.38 102 ALA A CA 1
ATOM 746 C C . ALA A 1 102 ? -9.306 -2.532 17.917 1.00 91.38 102 ALA A C 1
ATOM 748 O O . ALA A 1 102 ? -10.249 -1.765 17.729 1.00 91.38 102 ALA A O 1
ATOM 749 N N . VAL A 1 103 ? -9.384 -3.838 17.658 1.00 92.06 103 VAL A N 1
ATOM 750 C CA . VAL A 1 103 ? -10.611 -4.473 17.167 1.00 92.06 103 VAL A CA 1
ATOM 751 C C . VAL A 1 103 ? -11.472 -4.924 18.344 1.00 92.06 103 VAL A C 1
ATOM 753 O O . VAL A 1 103 ? -11.004 -5.658 19.214 1.00 92.06 103 VAL A O 1
ATOM 756 N N . ILE A 1 104 ? -12.744 -4.535 18.334 1.00 93.69 104 ILE A N 1
ATOM 757 C CA . ILE A 1 104 ? -13.734 -4.812 19.374 1.00 93.69 104 ILE A CA 1
ATOM 758 C C . ILE A 1 104 ? -14.754 -5.809 18.815 1.00 93.69 104 ILE A C 1
ATOM 760 O O . ILE A 1 104 ? -15.623 -5.458 18.016 1.00 93.69 104 ILE A O 1
ATOM 764 N N . ARG A 1 105 ? -14.662 -7.076 19.238 1.00 92.88 105 ARG A N 1
ATOM 765 C CA . ARG A 1 105 ? -15.598 -8.149 18.838 1.00 92.88 105 ARG A CA 1
ATOM 766 C C . ARG A 1 105 ? -16.628 -8.445 19.918 1.00 92.88 105 ARG A C 1
ATOM 768 O O . ARG A 1 105 ? -17.730 -8.906 19.636 1.00 92.88 105 ARG A O 1
ATOM 775 N N . SER A 1 106 ? -16.288 -8.158 21.165 1.00 91.00 106 SER A N 1
ATOM 776 C CA . SER A 1 106 ? -17.094 -8.421 22.345 1.00 91.00 106 SER A CA 1
ATOM 777 C C . SER A 1 106 ? -16.974 -7.277 23.351 1.00 91.00 106 SER A C 1
ATOM 779 O O . SER A 1 106 ? -16.096 -6.425 23.255 1.00 91.00 106 SER A O 1
ATOM 781 N N . PHE A 1 107 ? -17.847 -7.261 24.360 1.00 85.88 107 PHE A N 1
ATOM 782 C CA . PHE A 1 107 ? -17.748 -6.276 25.443 1.00 85.88 107 PHE A CA 1
ATOM 783 C C . PHE A 1 107 ? -16.448 -6.396 26.254 1.00 85.88 107 PHE A C 1
ATOM 785 O O . PHE A 1 107 ? -16.015 -5.407 26.832 1.00 85.88 107 PHE A O 1
ATOM 792 N N . LYS A 1 108 ? -15.801 -7.571 26.263 1.00 89.56 108 LYS A N 1
ATOM 793 C CA . LYS A 1 108 ? -14.524 -7.785 26.961 1.00 89.56 108 LYS A CA 1
ATOM 794 C C . LYS A 1 108 ? -13.362 -7.040 26.301 1.00 89.56 108 LYS A C 1
ATOM 796 O O . LYS A 1 108 ? -12.401 -6.698 26.975 1.00 89.56 108 LYS A O 1
ATOM 801 N N . ASP A 1 109 ? -13.465 -6.766 25.002 1.00 92.56 109 ASP A N 1
ATOM 802 C CA . ASP A 1 109 ? -12.411 -6.073 24.255 1.00 92.56 109 ASP A CA 1
ATOM 803 C C . ASP A 1 109 ? -12.410 -4.562 24.534 1.00 92.56 109 ASP A C 1
ATOM 805 O O . ASP A 1 109 ? -11.399 -3.896 24.328 1.00 92.56 109 ASP A O 1
ATOM 809 N N . ILE A 1 110 ? -13.533 -4.023 25.028 1.00 92.25 110 ILE A N 1
ATOM 810 C CA . ILE A 1 110 ? -13.722 -2.588 25.277 1.00 92.25 110 ILE A CA 1
ATOM 811 C C . ILE A 1 110 ? -12.763 -2.093 26.354 1.00 92.25 110 ILE A C 1
ATOM 813 O O . ILE A 1 110 ? -12.195 -1.021 26.197 1.00 92.25 110 ILE A O 1
ATOM 817 N N . GLU A 1 111 ? -12.555 -2.866 27.419 1.00 90.75 111 GLU A N 1
ATOM 818 C CA . GLU A 1 111 ? -11.685 -2.460 28.526 1.00 90.75 111 GLU A CA 1
ATOM 819 C C . GLU A 1 111 ? -10.257 -2.201 28.048 1.00 90.75 111 GLU A C 1
ATOM 821 O O . GLU A 1 111 ? -9.707 -1.130 28.286 1.00 90.75 111 GLU A O 1
ATOM 826 N N . LYS A 1 112 ? -9.710 -3.128 27.258 1.00 90.69 112 LYS A N 1
ATOM 827 C CA . LYS A 1 112 ? -8.387 -2.968 26.654 1.00 90.69 112 LYS A CA 1
ATOM 828 C C . LYS A 1 112 ? -8.367 -1.874 25.582 1.00 90.69 112 LYS A C 1
ATOM 830 O O . LYS A 1 112 ? -7.418 -1.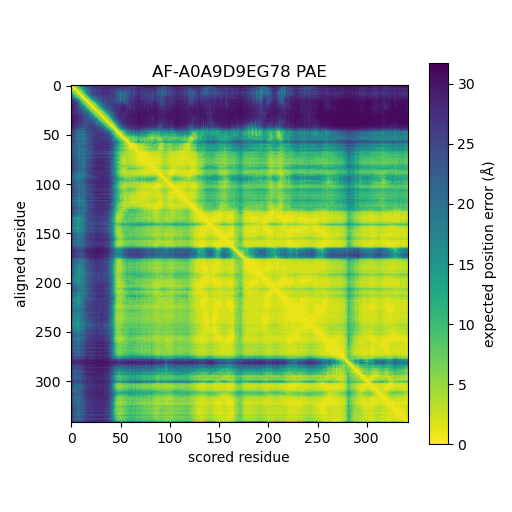104 25.507 1.00 90.69 112 LYS A O 1
ATOM 835 N N . ALA A 1 113 ? -9.392 -1.794 24.735 1.00 91.94 113 ALA A N 1
ATOM 836 C CA . ALA A 1 113 ? -9.453 -0.791 23.671 1.00 91.94 113 ALA A CA 1
ATOM 837 C C . ALA A 1 113 ? -9.591 0.642 24.216 1.00 91.94 113 ALA A C 1
ATOM 839 O O . ALA A 1 113 ? -9.081 1.576 23.601 1.00 91.94 113 ALA A O 1
ATOM 840 N N . ALA A 1 114 ? -10.222 0.822 25.381 1.00 92.06 114 ALA A N 1
ATOM 841 C CA . ALA A 1 114 ? -10.391 2.120 26.031 1.00 92.06 114 ALA A CA 1
ATOM 842 C C . ALA A 1 114 ? -9.055 2.773 26.414 1.00 92.06 114 ALA A C 1
ATOM 844 O O . ALA A 1 114 ? -8.993 3.995 26.536 1.00 92.06 114 ALA A O 1
ATOM 845 N N . GLU A 1 115 ? -7.972 2.000 26.539 1.00 90.56 115 GLU A N 1
ATOM 846 C CA . GLU A 1 115 ? -6.628 2.548 26.740 1.00 90.56 115 GLU A CA 1
ATOM 847 C C . GLU A 1 115 ? -6.204 3.475 25.587 1.00 90.56 115 GLU A C 1
ATOM 849 O O . GLU A 1 115 ? -5.551 4.485 25.842 1.00 90.56 115 GLU A O 1
ATOM 854 N N . LEU A 1 116 ? -6.639 3.204 24.345 1.00 89.31 116 LEU A N 1
ATOM 855 C CA . LEU A 1 116 ? -6.334 4.044 23.176 1.00 89.31 116 LEU A CA 1
ATOM 856 C C . LEU A 1 116 ? -6.999 5.426 23.230 1.00 89.31 116 LEU A C 1
ATOM 858 O O . LEU A 1 116 ? -6.487 6.358 22.616 1.00 89.31 116 LEU A O 1
ATOM 862 N N . LEU A 1 117 ? -8.085 5.590 23.998 1.00 89.00 117 LEU A N 1
ATOM 863 C CA . LEU A 1 117 ? -8.765 6.881 24.178 1.00 89.00 117 LEU A CA 1
ATOM 864 C C . LEU A 1 117 ? -7.974 7.879 25.039 1.00 89.00 117 LEU A C 1
ATOM 866 O O . LEU A 1 117 ? -8.491 8.936 25.380 1.00 89.00 117 LEU A O 1
ATOM 870 N N . SER A 1 118 ? -6.712 7.589 25.376 1.00 86.12 118 SER A N 1
ATOM 871 C CA . SER A 1 118 ? -5.785 8.616 25.864 1.00 86.12 118 SER A CA 1
ATOM 872 C C . SER A 1 118 ? -5.461 9.684 24.816 1.00 86.12 118 SER A C 1
ATOM 874 O O . SER A 1 118 ? -4.859 10.699 25.148 1.00 86.12 118 SER A O 1
ATOM 876 N N . VAL A 1 119 ? -5.803 9.436 23.550 1.00 86.75 119 VAL A N 1
ATOM 877 C CA . VAL A 1 119 ? -5.703 10.385 22.439 1.00 86.75 119 VAL A CA 1
ATOM 878 C C . VAL A 1 119 ? -7.010 10.383 21.637 1.00 86.75 119 VAL A C 1
ATOM 880 O O . VAL A 1 119 ? -7.807 9.450 21.765 1.00 86.75 119 VAL A O 1
ATOM 883 N N . PRO A 1 120 ? -7.258 11.393 20.783 1.00 87.12 120 PRO A N 1
ATOM 884 C CA . PRO A 1 120 ? -8.435 11.397 19.924 1.00 87.12 120 PRO A CA 1
ATOM 885 C C . PRO A 1 120 ? -8.488 10.167 19.006 1.00 87.12 120 PRO A C 1
ATOM 887 O O . PRO A 1 120 ? -7.552 9.899 18.245 1.00 87.12 120 PRO A O 1
ATOM 890 N N . CYS A 1 121 ? -9.618 9.462 19.027 1.00 88.50 121 CYS A N 1
ATOM 891 C CA . CYS A 1 121 ? -9.866 8.270 18.219 1.00 88.50 121 CYS A CA 1
ATOM 892 C C . CYS A 1 121 ? -11.135 8.395 17.375 1.00 88.50 121 CYS A C 1
ATOM 894 O O . CYS A 1 121 ? -12.005 9.234 17.614 1.00 88.50 121 CYS A O 1
ATOM 896 N N . ILE A 1 122 ? -11.235 7.510 16.395 1.00 87.31 122 ILE A N 1
ATOM 897 C CA . ILE A 1 122 ? -12.411 7.270 15.577 1.00 87.31 122 ILE A CA 1
ATOM 898 C C . ILE A 1 122 ? -12.824 5.808 15.745 1.00 87.31 122 ILE A C 1
ATOM 900 O O . ILE A 1 122 ? -11.967 4.927 15.825 1.00 87.31 122 ILE A O 1
ATOM 904 N N . LEU A 1 123 ? -14.123 5.559 15.884 1.00 88.81 123 LEU A N 1
ATOM 905 C CA . LEU A 1 123 ? -14.672 4.211 15.883 1.00 88.81 123 LEU A CA 1
ATOM 906 C C . LEU A 1 123 ? -15.287 3.969 14.508 1.00 88.81 123 LEU A C 1
ATOM 908 O O . LEU A 1 123 ? -16.107 4.768 14.060 1.00 88.81 123 LEU A O 1
ATOM 912 N N . GLU A 1 124 ? -14.897 2.883 13.862 1.00 87.31 124 GLU A N 1
ATOM 913 C CA . GLU A 1 124 ? -15.341 2.503 12.523 1.00 87.31 124 GLU A CA 1
ATOM 914 C C . GLU A 1 124 ? -15.971 1.114 12.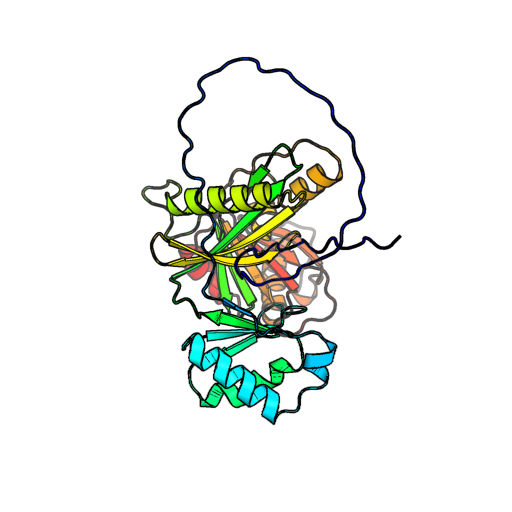560 1.00 87.31 124 GLU A C 1
ATOM 916 O O . GLU A 1 124 ? -15.543 0.235 13.318 1.00 87.31 124 GLU A O 1
ATOM 921 N N . GLU A 1 125 ? -16.992 0.903 11.737 1.00 87.81 125 GLU A N 1
ATOM 922 C CA . GLU A 1 125 ? -17.530 -0.429 11.498 1.00 87.81 125 GLU A CA 1
ATOM 923 C C . GLU A 1 125 ? -16.437 -1.347 10.934 1.00 87.81 125 GLU A C 1
ATOM 925 O O . GLU A 1 125 ? -15.631 -0.953 10.089 1.00 87.81 125 GLU A O 1
ATOM 930 N N . MET A 1 126 ? -16.397 -2.595 11.405 1.00 87.62 126 MET A N 1
ATOM 931 C CA . MET A 1 126 ? -15.507 -3.586 10.816 1.00 87.62 126 MET A CA 1
ATOM 932 C C . MET A 1 126 ? -16.187 -4.200 9.590 1.00 87.62 126 MET A C 1
ATOM 934 O O . MET A 1 126 ? -17.038 -5.078 9.724 1.00 87.62 126 MET A O 1
ATOM 938 N N . ILE A 1 127 ? -15.784 -3.748 8.404 1.00 84.56 127 ILE A N 1
ATOM 939 C CA . ILE A 1 127 ? -16.293 -4.266 7.132 1.00 84.56 127 ILE A CA 1
ATOM 940 C C . ILE A 1 127 ? -15.828 -5.713 6.923 1.00 84.56 127 ILE A C 1
ATOM 942 O O . ILE A 1 127 ? -14.639 -6.019 7.020 1.00 84.56 127 ILE A O 1
ATOM 946 N N . ASP A 1 128 ? -16.766 -6.603 6.599 1.00 87.25 128 ASP A N 1
ATOM 947 C CA . ASP A 1 128 ? -16.465 -7.943 6.090 1.00 87.25 128 ASP A CA 1
ATOM 948 C C . ASP A 1 128 ? -16.163 -7.862 4.587 1.00 87.25 128 ASP A C 1
ATOM 950 O O . ASP A 1 128 ? -17.062 -7.976 3.754 1.00 87.25 128 ASP A O 1
ATOM 954 N N . PHE A 1 129 ? -14.905 -7.614 4.231 1.00 88.75 129 PHE A N 1
ATOM 955 C CA . PHE A 1 129 ? -14.454 -7.450 2.846 1.00 88.75 129 PHE A CA 1
ATOM 956 C C . PHE A 1 129 ? -13.800 -8.720 2.282 1.00 88.75 129 PHE A C 1
ATOM 958 O O . PHE A 1 129 ? -13.300 -9.563 3.021 1.00 88.75 129 PHE A O 1
ATOM 965 N N . ASP A 1 130 ? -13.781 -8.850 0.955 1.00 89.88 130 ASP A N 1
ATOM 966 C CA . ASP A 1 130 ? -13.183 -9.990 0.249 1.00 89.88 130 ASP A CA 1
ATOM 967 C C . ASP A 1 130 ? -11.682 -9.779 -0.009 1.00 89.88 130 ASP A C 1
ATOM 969 O O . ASP A 1 130 ? -10.891 -10.725 0.028 1.00 89.88 130 ASP A O 1
ATOM 973 N N . PHE A 1 131 ? -11.277 -8.538 -0.293 1.00 90.94 131 PHE A N 1
ATOM 974 C CA . PHE A 1 131 ? -9.877 -8.128 -0.411 1.00 90.94 131 PHE A CA 1
ATOM 975 C C . PHE A 1 131 ? -9.720 -6.609 -0.280 1.00 90.94 131 PHE A C 1
ATOM 977 O O . PHE A 1 131 ? -10.691 -5.855 -0.338 1.00 90.94 131 PHE A O 1
ATOM 984 N N . GLU A 1 132 ? -8.474 -6.169 -0.134 1.00 93.81 132 GLU A N 1
ATOM 985 C CA . GLU A 1 132 ? -8.102 -4.757 -0.118 1.00 93.81 132 GLU A CA 1
ATOM 986 C C . GLU A 1 132 ? -7.576 -4.336 -1.489 1.00 93.81 132 GLU A C 1
ATOM 988 O O . GLU A 1 132 ? -6.923 -5.117 -2.192 1.00 93.81 132 GLU A O 1
ATOM 993 N N . ALA A 1 133 ? -7.837 -3.095 -1.874 1.00 95.50 133 ALA A N 1
ATOM 994 C CA . ALA A 1 133 ? -7.340 -2.501 -3.102 1.00 95.50 133 ALA A CA 1
ATOM 995 C C . ALA A 1 133 ? -6.763 -1.108 -2.843 1.00 95.50 133 ALA A C 1
ATOM 997 O O . ALA A 1 133 ? -7.044 -0.484 -1.824 1.00 95.50 133 ALA A O 1
ATOM 998 N N . SER A 1 134 ? -5.959 -0.598 -3.772 1.00 97.06 134 SER A N 1
ATOM 999 C CA . SER A 1 134 ? -5.543 0.804 -3.738 1.00 97.06 134 SER A CA 1
ATOM 1000 C C . SER A 1 134 ? -5.464 1.420 -5.123 1.00 97.06 134 SER A C 1
ATOM 1002 O O . SER A 1 134 ? -5.017 0.764 -6.069 1.00 97.06 134 SER A O 1
ATOM 1004 N N . VAL A 1 135 ? -5.806 2.704 -5.201 1.00 97.50 135 VAL A N 1
ATOM 1005 C CA . VAL A 1 135 ? -5.621 3.552 -6.381 1.00 97.50 135 VAL A CA 1
ATOM 1006 C C . VAL A 1 135 ? -4.600 4.631 -6.039 1.00 97.50 135 VAL A C 1
ATOM 1008 O O . VAL A 1 135 ? -4.804 5.404 -5.106 1.00 97.50 135 VAL A O 1
ATOM 1011 N N . VAL A 1 136 ? -3.494 4.681 -6.785 1.00 98.50 136 VAL A N 1
ATOM 1012 C CA . VAL A 1 136 ? -2.500 5.762 -6.691 1.00 98.50 136 VAL A CA 1
ATOM 1013 C C . VAL A 1 136 ? -2.760 6.740 -7.827 1.00 98.50 136 VAL A C 1
ATOM 1015 O O . VAL A 1 136 ? -2.864 6.323 -8.978 1.00 98.50 136 VAL A O 1
ATOM 1018 N N . MET A 1 137 ? -2.863 8.026 -7.515 1.00 98.38 137 MET A N 1
ATOM 1019 C CA . MET A 1 137 ? -3.191 9.088 -8.465 1.00 98.38 137 MET A CA 1
ATOM 1020 C C . MET A 1 137 ? -2.228 10.257 -8.329 1.00 98.38 137 MET A C 1
ATOM 1022 O O . MET A 1 137 ? -1.690 10.498 -7.248 1.00 98.38 137 MET A O 1
ATOM 1026 N N . VAL A 1 138 ? -2.059 11.012 -9.411 1.00 98.56 138 VAL A N 1
ATOM 1027 C CA . VAL A 1 138 ? -1.353 12.296 -9.407 1.00 98.56 138 VAL A CA 1
ATOM 1028 C C . VAL A 1 138 ? -2.213 13.330 -10.124 1.00 98.56 138 VAL A C 1
ATOM 1030 O O . VAL A 1 138 ? -2.769 13.038 -11.180 1.00 98.56 138 VAL A O 1
ATOM 1033 N N . SER A 1 139 ? -2.332 14.520 -9.536 1.00 97.88 139 SER A N 1
ATOM 1034 C CA . SER A 1 139 ? -3.100 15.645 -10.076 1.00 97.88 139 SER A CA 1
ATOM 1035 C C . SER A 1 139 ? -2.270 16.921 -10.060 1.00 97.88 139 SER A C 1
ATOM 1037 O O . SER A 1 139 ? -1.686 17.256 -9.030 1.00 97.88 139 SER A O 1
ATOM 1039 N N . ASP A 1 140 ? -2.273 17.678 -11.153 1.00 96.00 140 ASP A N 1
ATOM 1040 C CA . ASP A 1 140 ? -1.752 19.057 -11.193 1.00 96.00 140 ASP A CA 1
ATOM 1041 C C . ASP A 1 140 ? -2.857 20.118 -10.956 1.00 96.00 140 ASP A C 1
ATOM 1043 O O . ASP A 1 140 ? -2.610 21.324 -10.816 1.00 96.00 140 ASP A O 1
ATOM 1047 N N . GLY A 1 141 ? -4.102 19.656 -10.808 1.00 91.81 141 GLY A N 1
ATOM 1048 C CA . GLY A 1 141 ? -5.308 20.463 -10.650 1.00 91.81 141 GLY A CA 1
ATOM 1049 C C . GLY A 1 141 ? -6.091 20.684 -11.944 1.00 91.81 141 GLY A C 1
ATOM 1050 O O . GLY A 1 141 ? -7.263 21.045 -11.857 1.00 91.81 141 GLY A O 1
ATOM 1051 N N . SER A 1 142 ? -5.481 20.463 -13.108 1.00 90.75 142 SER A N 1
ATOM 1052 C CA . SER A 1 142 ? -6.162 20.382 -14.406 1.00 90.75 142 SER A CA 1
ATOM 1053 C C . SER A 1 142 ? -6.430 18.933 -14.791 1.00 90.75 142 SER A C 1
ATOM 1055 O O . SER A 1 142 ? -7.580 18.567 -15.035 1.00 90.75 142 SER A O 1
ATOM 1057 N N . ASP A 1 143 ? -5.380 18.120 -14.787 1.00 93.94 143 ASP A N 1
ATOM 1058 C CA . ASP A 1 143 ? -5.403 16.721 -15.174 1.00 93.94 143 ASP A CA 1
ATOM 1059 C C . ASP A 1 143 ? -5.204 15.827 -13.951 1.00 93.94 143 ASP A C 1
ATOM 1061 O O . ASP A 1 143 ? -4.550 16.198 -12.973 1.00 93.94 143 ASP A O 1
ATOM 1065 N N . ILE A 1 144 ? -5.786 14.629 -14.017 1.00 97.31 144 ILE A N 1
ATOM 1066 C CA . ILE A 1 144 ? -5.551 13.554 -13.055 1.00 97.31 144 ILE A CA 1
ATOM 1067 C C . ILE A 1 144 ? -5.171 12.309 -13.838 1.00 97.31 144 ILE A C 1
ATOM 1069 O O . ILE A 1 144 ? -5.904 11.896 -14.736 1.00 97.31 144 ILE A O 1
ATOM 1073 N N . ILE A 1 145 ? -4.044 11.707 -13.474 1.00 97.88 145 ILE A N 1
ATOM 1074 C CA . ILE A 1 145 ? -3.675 10.360 -13.905 1.00 97.88 145 ILE A CA 1
ATOM 1075 C C . ILE A 1 145 ? -3.829 9.405 -12.728 1.00 97.88 145 ILE A C 1
ATOM 1077 O O . ILE A 1 145 ? -3.660 9.792 -11.569 1.00 97.88 145 ILE A O 1
ATOM 1081 N N . HIS A 1 146 ? -4.127 8.145 -13.019 1.00 97.50 146 HIS A N 1
ATOM 1082 C CA . HIS A 1 146 ? -4.168 7.086 -12.023 1.00 97.50 146 HIS A CA 1
ATOM 1083 C C . HIS A 1 146 ? -3.353 5.891 -12.505 1.00 97.50 146 HIS A C 1
ATOM 1085 O O . HIS A 1 146 ? -3.373 5.538 -13.682 1.00 97.50 146 HIS A O 1
ATOM 1091 N N . PHE A 1 147 ? -2.643 5.251 -11.586 1.00 97.69 147 PHE A N 1
ATOM 1092 C CA . PHE A 1 147 ? -1.993 3.974 -11.842 1.00 97.69 147 PHE A CA 1
ATOM 1093 C C . PHE A 1 147 ? -3.031 2.843 -11.874 1.00 97.69 147 PHE A C 1
ATOM 1095 O O . PHE A 1 147 ? -4.132 3.002 -11.330 1.00 97.69 147 PHE A O 1
ATOM 1102 N N . PRO A 1 148 ? -2.711 1.696 -12.499 1.00 95.31 148 PRO A N 1
ATOM 1103 C CA . PRO A 1 148 ? -3.552 0.509 -12.420 1.00 95.31 148 PRO A CA 1
ATOM 1104 C C . PRO A 1 148 ? -3.918 0.150 -10.971 1.00 95.31 148 PRO A C 1
ATOM 1106 O O . PRO A 1 148 ? -3.094 0.252 -10.056 1.00 95.31 148 PRO A O 1
ATOM 1109 N N . VAL A 1 149 ? -5.158 -0.291 -10.755 1.00 95.44 149 VAL A N 1
ATOM 1110 C CA . VAL A 1 149 ? -5.621 -0.688 -9.419 1.00 95.44 149 VAL A CA 1
ATOM 1111 C C . VAL A 1 149 ? -4.814 -1.890 -8.924 1.00 95.44 149 VAL A C 1
ATOM 1113 O O . VAL A 1 149 ? -4.702 -2.910 -9.612 1.00 95.44 149 VAL A O 1
ATOM 1116 N N . ALA A 1 150 ? -4.267 -1.782 -7.714 1.00 95.75 150 ALA A N 1
ATOM 1117 C CA . ALA A 1 150 ? -3.560 -2.877 -7.061 1.00 95.75 150 ALA A CA 1
ATOM 1118 C C . ALA A 1 150 ? -4.475 -3.617 -6.090 1.00 95.75 150 ALA A C 1
ATOM 1120 O O . ALA A 1 150 ? -5.172 -2.979 -5.307 1.00 95.75 150 ALA A O 1
ATOM 1121 N N . ARG A 1 151 ? -4.439 -4.956 -6.119 1.00 95.62 151 ARG A N 1
ATOM 1122 C CA . ARG A 1 151 ? -4.934 -5.791 -5.015 1.00 95.62 151 ARG A CA 1
ATOM 1123 C C . ARG A 1 151 ? -3.859 -5.858 -3.948 1.00 95.62 151 ARG A C 1
ATOM 1125 O O . ARG A 1 151 ? -2.740 -6.249 -4.265 1.00 95.62 151 ARG A O 1
ATOM 1132 N N . ASN A 1 152 ? -4.209 -5.568 -2.708 1.00 96.38 152 ASN A N 1
ATOM 1133 C CA . ASN A 1 152 ? -3.279 -5.577 -1.592 1.00 96.38 152 ASN A CA 1
ATOM 1134 C C . ASN A 1 152 ? -3.589 -6.742 -0.651 1.00 96.38 152 ASN A C 1
ATOM 1136 O O . ASN A 1 152 ? -4.748 -7.040 -0.359 1.00 96.38 152 ASN A O 1
ATOM 1140 N N . ILE A 1 153 ? -2.541 -7.426 -0.201 1.00 95.44 153 ILE A N 1
ATOM 1141 C CA . ILE A 1 153 ? -2.618 -8.456 0.833 1.00 95.44 153 ILE A CA 1
ATOM 1142 C C . ILE A 1 153 ? -1.778 -7.976 2.007 1.00 95.44 153 ILE A C 1
ATOM 1144 O O . ILE A 1 153 ? -0.565 -7.798 1.874 1.00 95.44 153 ILE A O 1
ATOM 1148 N N . HIS A 1 154 ? -2.426 -7.794 3.154 1.00 94.12 154 HIS A N 1
ATOM 1149 C CA . HIS A 1 154 ? -1.775 -7.455 4.411 1.00 94.12 154 HIS A CA 1
ATOM 1150 C C . HIS A 1 154 ? -1.587 -8.698 5.283 1.00 94.12 154 HIS A C 1
ATOM 1152 O O . HIS A 1 154 ? -2.463 -9.558 5.377 1.00 94.12 154 HIS A O 1
ATOM 1158 N N . ARG A 1 155 ? -0.447 -8.773 5.972 1.00 90.81 155 ARG A N 1
ATOM 1159 C CA . ARG A 1 155 ? -0.170 -9.755 7.025 1.00 90.81 155 ARG A CA 1
ATOM 1160 C C . ARG A 1 155 ? 0.188 -8.998 8.296 1.00 90.81 155 ARG A C 1
ATOM 1162 O O . ARG A 1 155 ? 1.063 -8.139 8.278 1.00 90.81 155 ARG A O 1
ATOM 1169 N N . ASP A 1 156 ? -0.508 -9.289 9.393 1.00 87.06 156 ASP A N 1
ATOM 1170 C CA . ASP A 1 156 ? -0.359 -8.575 10.670 1.00 87.06 156 ASP A CA 1
ATOM 1171 C C . ASP A 1 156 ? -0.470 -7.039 10.555 1.00 87.06 156 ASP A C 1
ATOM 1173 O O . ASP A 1 156 ? 0.232 -6.313 11.257 1.00 87.06 156 ASP A O 1
ATOM 1177 N N . GLY A 1 157 ? -1.322 -6.537 9.653 1.00 86.62 157 GLY A N 1
ATOM 1178 C CA . GLY A 1 157 ? -1.492 -5.096 9.419 1.00 86.62 157 GLY A CA 1
ATOM 1179 C C . GLY A 1 157 ? -0.378 -4.435 8.599 1.00 86.62 157 GLY A C 1
ATOM 1180 O O . GLY A 1 157 ? -0.345 -3.214 8.503 1.00 86.62 157 GLY A O 1
ATOM 1181 N N . ILE A 1 158 ? 0.531 -5.215 8.002 1.00 91.12 158 ILE A N 1
ATOM 1182 C CA . ILE A 1 158 ? 1.614 -4.726 7.141 1.00 91.12 158 ILE A CA 1
ATOM 1183 C C . ILE A 1 158 ? 1.392 -5.244 5.727 1.00 91.12 158 ILE A C 1
ATOM 1185 O O . ILE A 1 158 ? 1.141 -6.434 5.540 1.00 91.12 158 ILE A O 1
ATOM 1189 N N . LEU A 1 159 ? 1.519 -4.368 4.727 1.00 96.19 159 LEU A N 1
ATOM 1190 C CA . LEU A 1 159 ? 1.416 -4.767 3.324 1.00 96.19 159 LEU A CA 1
ATOM 1191 C C . LEU A 1 159 ? 2.486 -5.819 3.016 1.00 96.19 159 LEU A C 1
ATOM 1193 O O . LEU A 1 159 ? 3.675 -5.546 3.196 1.00 96.19 159 LEU A O 1
ATOM 1197 N N . ASP A 1 160 ? 2.061 -6.988 2.546 1.00 96.81 160 ASP A N 1
ATOM 1198 C CA . ASP A 1 160 ? 2.932 -8.085 2.121 1.00 96.81 160 ASP A CA 1
ATOM 1199 C C . ASP A 1 160 ? 3.024 -8.125 0.594 1.00 96.81 160 ASP A C 1
ATOM 1201 O O . ASP A 1 160 ? 4.130 -8.086 0.058 1.00 96.81 160 ASP A O 1
ATOM 1205 N N . LEU A 1 161 ? 1.879 -8.114 -0.102 1.00 98.00 161 LEU A N 1
ATOM 1206 C CA . LEU A 1 161 ? 1.809 -8.175 -1.566 1.00 98.00 161 LEU A CA 1
ATOM 1207 C C . LEU A 1 161 ? 0.943 -7.062 -2.161 1.00 98.00 161 LEU A C 1
ATOM 1209 O O . LEU A 1 161 ? -0.150 -6.802 -1.661 1.00 98.00 161 LEU A O 1
ATOM 1213 N N . SER A 1 162 ? 1.382 -6.510 -3.291 1.00 97.94 162 SER A N 1
ATOM 1214 C CA . SER A 1 162 ? 0.547 -5.761 -4.236 1.00 97.94 162 SER A CA 1
ATOM 1215 C C . SER A 1 162 ? 0.530 -6.473 -5.589 1.00 97.94 162 SER A C 1
ATOM 1217 O O . SER A 1 162 ? 1.583 -6.748 -6.162 1.00 97.94 162 SER A O 1
ATOM 1219 N N . ILE A 1 163 ? -0.662 -6.793 -6.094 1.00 96.50 163 ILE A N 1
ATOM 1220 C CA . ILE A 1 163 ? -0.865 -7.578 -7.320 1.00 96.50 163 ILE A CA 1
ATOM 1221 C C . ILE A 1 163 ? -1.611 -6.754 -8.363 1.00 96.50 163 ILE A C 1
ATOM 1223 O O . ILE A 1 163 ? -2.691 -6.218 -8.091 1.00 96.50 163 ILE A O 1
ATOM 1227 N N . VAL A 1 164 ? -1.050 -6.703 -9.571 1.00 94.50 164 VAL A N 1
ATOM 1228 C CA . VAL A 1 164 ? -1.574 -5.928 -10.696 1.00 94.50 164 VAL A CA 1
ATOM 1229 C C . VAL A 1 164 ? -1.448 -6.745 -11.986 1.00 94.50 164 VAL A C 1
ATOM 1231 O O . VAL A 1 164 ? -0.363 -7.205 -12.295 1.00 94.50 164 VAL A O 1
ATOM 1234 N N . PRO A 1 165 ? -2.505 -6.943 -12.781 1.00 88.81 165 PRO A N 1
ATOM 1235 C CA . PRO A 1 165 ? -3.855 -6.480 -12.519 1.00 88.81 165 PRO A CA 1
ATOM 1236 C C . PRO A 1 165 ? -4.478 -7.215 -11.327 1.00 88.81 165 PRO A C 1
ATOM 1238 O O . PRO A 1 165 ? -4.095 -8.338 -11.001 1.00 88.81 165 PRO A O 1
ATOM 1241 N N . THR A 1 166 ? -5.459 -6.586 -10.681 1.00 76.19 166 THR A N 1
ATOM 1242 C CA . THR A 1 166 ? -6.177 -7.166 -9.541 1.00 76.19 166 THR A CA 1
ATOM 1243 C C . THR A 1 166 ? -6.823 -8.507 -9.929 1.00 76.19 166 THR A C 1
ATOM 1245 O O . THR A 1 166 ? -7.846 -8.550 -10.620 1.00 76.19 166 THR A O 1
ATOM 1248 N N . SER A 1 167 ? -6.233 -9.626 -9.496 1.00 61.56 167 SER A N 1
ATOM 1249 C CA . SER A 1 167 ? -6.784 -10.966 -9.727 1.00 61.56 167 SER A CA 1
ATOM 1250 C C . SER A 1 167 ? -8.167 -11.087 -9.075 1.00 61.56 167 SER A C 1
ATOM 1252 O O . SER A 1 167 ? -8.342 -10.740 -7.906 1.00 61.56 167 SER A O 1
ATOM 1254 N N . GLY A 1 168 ? -9.163 -11.546 -9.840 1.00 55.69 168 GLY A N 1
ATOM 1255 C CA . GLY A 1 168 ? -10.576 -11.564 -9.429 1.00 55.69 168 GLY A CA 1
ATOM 1256 C C . GLY A 1 168 ? -11.393 -10.341 -9.874 1.00 55.69 168 GLY A C 1
ATOM 1257 O O . GLY A 1 168 ? -12.604 -10.458 -10.020 1.00 55.69 168 GLY A O 1
ATOM 1258 N N . LEU A 1 169 ? -10.749 -9.217 -10.216 1.00 56.84 169 LEU A N 1
ATOM 1259 C CA . LEU A 1 169 ? -11.379 -8.070 -10.897 1.00 56.84 169 LEU A CA 1
ATOM 1260 C C . LEU A 1 169 ? -11.008 -8.000 -12.384 1.00 56.84 169 LEU A C 1
ATOM 1262 O O . LEU A 1 169 ? -11.040 -6.943 -13.012 1.00 56.84 169 LEU A O 1
ATOM 1266 N N . GLN A 1 170 ? -10.678 -9.143 -12.977 1.00 58.00 170 GLN A N 1
ATOM 1267 C CA . GLN A 1 170 ? -10.583 -9.281 -14.421 1.00 58.00 170 GLN A CA 1
ATOM 1268 C C . GLN A 1 170 ? -11.593 -10.313 -14.898 1.00 58.00 170 GLN A C 1
ATOM 1270 O O . GLN A 1 170 ? -11.580 -11.461 -14.460 1.00 58.00 170 GLN A O 1
ATOM 1275 N N . ARG A 1 171 ? -12.462 -9.910 -15.829 1.00 51.03 171 ARG A N 1
ATOM 1276 C CA . ARG A 1 171 ? -13.419 -10.804 -16.489 1.00 51.03 171 ARG A CA 1
ATOM 1277 C C . ARG A 1 171 ? -13.109 -10.802 -17.981 1.00 51.03 171 ARG A C 1
ATOM 1279 O O . ARG A 1 171 ? -13.181 -9.762 -18.630 1.00 51.03 171 ARG A O 1
ATOM 1286 N N . ASN A 1 172 ? -12.732 -11.963 -18.520 1.00 49.69 172 ASN A N 1
ATOM 1287 C CA . ASN A 1 172 ? -12.322 -12.142 -19.922 1.00 49.69 172 ASN A CA 1
ATOM 1288 C C . ASN A 1 172 ? -11.142 -11.244 -20.358 1.00 49.69 172 ASN A C 1
ATOM 1290 O O . ASN A 1 172 ? -11.151 -10.708 -21.465 1.00 49.69 172 ASN A O 1
ATOM 1294 N N . GLY A 1 173 ? -10.148 -11.042 -19.485 1.00 50.38 173 GLY A N 1
ATOM 1295 C CA . GLY A 1 173 ? -8.942 -10.263 -19.806 1.00 50.38 173 GLY A CA 1
ATOM 1296 C C . GLY A 1 173 ? -9.163 -8.751 -19.932 1.00 50.38 173 GLY A C 1
ATOM 1297 O O . GLY A 1 173 ? -8.309 -8.054 -20.472 1.00 50.38 173 GLY A O 1
ATOM 1298 N N . ARG A 1 174 ? -10.304 -8.232 -19.460 1.00 51.81 174 ARG A N 1
ATOM 1299 C CA . ARG A 1 174 ? -10.590 -6.794 -19.373 1.00 51.81 174 ARG A CA 1
ATOM 1300 C C . ARG A 1 174 ? -10.705 -6.369 -17.917 1.00 51.81 174 ARG A C 1
ATOM 1302 O O . ARG A 1 174 ? -11.163 -7.147 -17.078 1.00 51.81 174 ARG A O 1
ATOM 1309 N N . GLU A 1 175 ? -10.327 -5.122 -17.654 1.00 62.84 175 GLU A N 1
ATOM 1310 C CA . GLU A 1 175 ? -10.580 -4.447 -16.384 1.00 62.84 175 GLU A CA 1
ATOM 1311 C C . GLU A 1 175 ? -12.081 -4.510 -16.058 1.00 62.84 175 GLU A C 1
ATOM 1313 O O . GLU A 1 175 ? -12.914 -4.084 -16.874 1.00 62.84 175 GLU A O 1
ATOM 1318 N N . ASN A 1 176 ? -12.421 -5.120 -14.915 1.00 74.94 176 ASN A N 1
ATOM 1319 C CA . ASN A 1 176 ? -13.801 -5.249 -14.451 1.00 74.94 176 ASN A CA 1
ATOM 1320 C C . ASN A 1 176 ? -14.379 -3.858 -14.151 1.00 74.94 176 ASN A C 1
ATOM 1322 O O . ASN A 1 176 ? -13.660 -2.930 -13.782 1.00 74.94 176 ASN A O 1
ATOM 1326 N N . GLU A 1 177 ? -15.690 -3.724 -14.313 1.00 84.00 177 GLU A N 1
ATOM 1327 C CA . GLU A 1 177 ? -16.455 -2.514 -14.026 1.00 84.00 177 GLU A CA 1
ATOM 1328 C C . GLU A 1 177 ? -16.140 -1.952 -12.633 1.00 84.00 177 GLU A C 1
ATOM 1330 O O . GLU A 1 177 ? -15.960 -0.748 -12.495 1.00 84.00 177 GLU A O 1
ATOM 1335 N N . THR A 1 178 ? -15.953 -2.814 -11.630 1.00 86.81 178 THR A N 1
ATOM 1336 C CA . THR A 1 178 ? -15.563 -2.423 -10.266 1.00 86.81 178 THR A CA 1
ATOM 1337 C C . THR A 1 178 ? -14.273 -1.600 -10.229 1.00 86.81 178 THR A C 1
ATOM 1339 O O . THR A 1 178 ? -14.230 -0.589 -9.539 1.00 86.81 178 THR A O 1
ATOM 1342 N N . CYS A 1 179 ? -13.240 -1.954 -11.005 1.00 87.88 179 CYS A N 1
ATOM 1343 C CA . CYS A 1 179 ? -12.008 -1.157 -11.066 1.00 87.88 179 CYS A CA 1
ATOM 1344 C C . CYS A 1 179 ? -12.259 0.238 -11.638 1.00 87.88 179 CYS A C 1
ATOM 1346 O O . CYS A 1 179 ? -11.785 1.216 -11.069 1.00 87.88 179 CYS A O 1
ATOM 1348 N N . ARG A 1 180 ? -13.062 0.344 -12.706 1.00 89.00 180 ARG A N 1
ATOM 1349 C CA . ARG A 1 180 ? -13.409 1.646 -13.299 1.00 89.00 180 ARG A CA 1
ATOM 1350 C C . ARG A 1 180 ? -14.241 2.505 -12.355 1.00 89.00 180 ARG A C 1
ATOM 1352 O O . ARG A 1 180 ? -14.057 3.718 -12.317 1.00 89.00 180 ARG A O 1
ATOM 1359 N N . ARG A 1 181 ? -15.153 1.886 -11.600 1.00 92.06 181 ARG A N 1
ATOM 1360 C CA . ARG A 1 181 ? -15.946 2.561 -10.564 1.00 92.06 181 ARG A CA 1
ATOM 1361 C C . ARG A 1 181 ? -15.043 3.072 -9.440 1.00 92.06 181 ARG A C 1
ATOM 1363 O O . ARG A 1 181 ? -15.141 4.240 -9.081 1.00 92.06 181 ARG A O 1
ATOM 1370 N N . MET A 1 182 ? -14.097 2.253 -8.969 1.00 93.06 182 MET A N 1
ATOM 1371 C CA . MET A 1 182 ? -13.105 2.657 -7.965 1.00 93.06 182 MET A CA 1
ATOM 1372 C C . MET A 1 182 ? -12.241 3.830 -8.440 1.00 93.06 182 MET A C 1
ATOM 1374 O O . MET A 1 182 ? -12.131 4.821 -7.719 1.00 93.06 182 MET A O 1
ATOM 1378 N N . THR A 1 183 ? -11.654 3.763 -9.642 1.00 94.00 183 THR A N 1
ATOM 1379 C CA . THR A 1 183 ? -10.819 4.858 -10.168 1.00 94.00 183 THR A CA 1
ATOM 1380 C C . THR A 1 183 ? -11.636 6.131 -10.369 1.00 94.00 183 THR A C 1
ATOM 1382 O O . THR A 1 183 ? -11.233 7.188 -9.891 1.00 94.00 183 THR A O 1
ATOM 1385 N N . SER A 1 184 ? -12.833 6.030 -10.958 1.00 94.62 184 SER A N 1
ATOM 1386 C CA . SER A 1 184 ? -13.735 7.175 -11.158 1.00 94.62 184 SER A CA 1
ATOM 1387 C C . SER A 1 184 ? -14.138 7.839 -9.837 1.00 94.62 184 SER A C 1
ATOM 1389 O O . SER A 1 184 ? -14.189 9.069 -9.750 1.00 94.62 184 SER A O 1
ATOM 1391 N N . ALA A 1 185 ? -14.410 7.042 -8.802 1.00 94.44 185 ALA A N 1
ATOM 1392 C CA . ALA A 1 185 ? -14.763 7.544 -7.480 1.00 94.44 185 ALA A CA 1
ATOM 1393 C C . ALA A 1 185 ? -13.573 8.221 -6.785 1.00 94.44 185 ALA A C 1
ATOM 1395 O O . ALA A 1 185 ? -13.723 9.311 -6.230 1.00 94.44 185 ALA A O 1
ATOM 1396 N N . CYS A 1 186 ? -12.380 7.627 -6.877 1.00 95.75 186 CYS A N 1
ATOM 1397 C CA . CYS A 1 186 ? -11.145 8.199 -6.341 1.00 95.75 186 CYS A CA 1
ATOM 1398 C C . CYS A 1 186 ? -10.777 9.520 -7.037 1.00 95.75 186 CYS A C 1
ATOM 1400 O O . CYS A 1 186 ? -10.459 10.503 -6.367 1.00 95.75 186 CYS A O 1
ATOM 1402 N N . GLU A 1 187 ? -10.890 9.590 -8.366 1.00 95.31 187 GLU A N 1
ATOM 1403 C CA . GLU A 1 187 ? -10.697 10.837 -9.112 1.00 95.31 187 GLU A CA 1
ATOM 1404 C C . GLU A 1 187 ? -11.711 11.905 -8.705 1.00 95.31 187 GLU A C 1
ATOM 1406 O O . GLU A 1 187 ? -11.353 13.067 -8.520 1.00 95.31 187 GLU A O 1
ATOM 1411 N N . SER A 1 188 ? -12.985 11.522 -8.575 1.00 94.69 188 SER A N 1
ATOM 1412 C CA . SER A 1 188 ? -14.055 12.441 -8.179 1.00 94.69 188 SER A CA 1
ATOM 1413 C C . SER A 1 188 ? -13.812 12.998 -6.778 1.00 94.69 188 SER A C 1
ATOM 1415 O O . SER A 1 188 ? -13.998 14.194 -6.564 1.00 94.69 188 SER A O 1
ATOM 1417 N N . PHE A 1 189 ? -13.326 12.166 -5.852 1.00 92.75 189 PHE A N 1
ATOM 1418 C CA . PHE A 1 189 ? -12.889 12.594 -4.524 1.00 92.75 189 PHE A CA 1
ATOM 1419 C C . PHE A 1 189 ? -11.720 13.587 -4.604 1.00 92.75 189 PHE A C 1
ATOM 1421 O O . PHE A 1 189 ? -11.805 14.690 -4.065 1.00 92.75 189 PHE A O 1
ATOM 1428 N N . MET A 1 190 ? -10.655 13.245 -5.338 1.00 94.06 190 MET A N 1
ATOM 1429 C CA . MET A 1 190 ? -9.470 14.097 -5.486 1.00 94.06 190 MET A CA 1
ATOM 1430 C C . MET A 1 190 ? -9.821 15.466 -6.097 1.00 94.06 190 MET A C 1
ATOM 1432 O O . MET A 1 190 ? -9.367 16.498 -5.595 1.00 94.06 190 MET A O 1
ATOM 1436 N N . LYS A 1 191 ? -10.693 15.484 -7.120 1.00 93.62 191 LYS A N 1
ATOM 1437 C CA . LYS A 1 191 ? -11.252 16.704 -7.736 1.00 93.62 191 LYS A CA 1
ATOM 1438 C C . LYS A 1 191 ? -12.117 17.486 -6.749 1.00 93.62 191 LYS A C 1
ATOM 1440 O O . LYS A 1 191 ? -11.936 18.693 -6.612 1.00 93.62 191 LYS A O 1
ATOM 1445 N N . GLY A 1 192 ? -13.035 16.813 -6.056 1.00 92.06 192 GLY A N 1
ATOM 1446 C CA . GLY A 1 192 ? -13.978 17.427 -5.118 1.00 92.06 192 GLY A CA 1
ATOM 1447 C C . GLY A 1 192 ? -13.294 18.124 -3.942 1.00 92.06 192 GLY A C 1
ATOM 1448 O O . GLY A 1 192 ? -13.730 19.194 -3.525 1.00 92.06 192 GLY A O 1
ATOM 1449 N N . CYS A 1 193 ? -12.182 17.569 -3.457 1.00 90.31 193 CYS A N 1
ATOM 1450 C CA . CYS A 1 193 ? -11.363 18.188 -2.415 1.00 90.31 193 CYS A CA 1
ATOM 1451 C C . CYS A 1 193 ? -10.364 19.232 -2.947 1.00 90.31 193 CYS A C 1
ATOM 1453 O O . CYS A 1 193 ? -9.663 19.853 -2.148 1.00 90.31 193 CYS A O 1
ATOM 1455 N N . GLY A 1 194 ? -10.255 19.417 -4.268 1.00 92.62 194 GLY A N 1
ATOM 1456 C CA . GLY A 1 194 ? -9.265 20.306 -4.883 1.00 92.62 194 GLY A CA 1
ATOM 1457 C C . GLY A 1 194 ? -7.815 19.891 -4.607 1.00 92.62 194 GLY A C 1
ATOM 1458 O O . GLY A 1 194 ? -6.936 20.751 -4.537 1.00 92.62 194 GLY A O 1
ATOM 1459 N N . TYR A 1 195 ? -7.561 18.593 -4.402 1.00 95.31 195 TYR A N 1
ATOM 1460 C CA . TYR A 1 195 ? -6.242 18.091 -4.027 1.00 95.31 195 TYR A CA 1
ATOM 1461 C C . TYR A 1 195 ? -5.291 18.057 -5.233 1.00 95.31 195 TYR A C 1
ATOM 1463 O O . TYR A 1 195 ? -5.645 17.577 -6.313 1.00 95.31 195 TYR A O 1
ATOM 1471 N N . LYS A 1 196 ? -4.061 18.542 -5.027 1.00 97.62 196 LYS A N 1
ATOM 1472 C CA . LYS A 1 196 ? -2.971 18.552 -6.012 1.00 97.62 196 LYS A CA 1
ATOM 1473 C C . LYS A 1 196 ? -1.758 17.813 -5.458 1.00 97.62 196 LYS A C 1
ATOM 1475 O O . LYS A 1 196 ? -1.447 17.939 -4.275 1.00 97.62 196 LYS A O 1
ATOM 1480 N N . GLY A 1 197 ? -1.061 17.088 -6.319 1.00 97.81 197 GLY A N 1
ATOM 1481 C CA . GLY A 1 197 ? 0.045 16.206 -5.973 1.00 97.81 197 GLY A CA 1
ATOM 1482 C C . GLY A 1 197 ? -0.350 14.740 -6.054 1.00 97.81 197 GLY A C 1
ATOM 1483 O O . GLY A 1 197 ? -1.277 14.375 -6.773 1.00 97.81 197 GLY A O 1
ATOM 1484 N N . ILE A 1 198 ? 0.381 13.893 -5.333 1.00 98.50 198 ILE A N 1
ATOM 1485 C CA . ILE A 1 198 ? 0.166 12.445 -5.312 1.00 98.50 198 ILE A CA 1
ATOM 1486 C C . ILE A 1 198 ? -0.742 12.033 -4.152 1.00 98.50 198 ILE A C 1
ATOM 1488 O O . ILE A 1 198 ? -0.545 12.458 -3.014 1.00 98.50 198 ILE A O 1
ATOM 1492 N N . LEU A 1 199 ? -1.709 11.166 -4.434 1.00 98.31 199 LEU A N 1
ATOM 1493 C CA . LEU A 1 199 ? -2.625 10.611 -3.446 1.00 98.31 199 LEU A CA 1
ATOM 1494 C C . LEU A 1 199 ? -2.810 9.118 -3.697 1.00 98.31 199 LEU A C 1
ATOM 1496 O O . LEU A 1 199 ? -3.165 8.712 -4.800 1.00 98.31 199 LEU A O 1
ATOM 1500 N N . ALA A 1 200 ? -2.606 8.305 -2.667 1.00 98.19 200 ALA A N 1
ATOM 1501 C CA . ALA A 1 200 ? -3.071 6.927 -2.656 1.00 98.19 200 ALA A CA 1
ATOM 1502 C C . ALA A 1 200 ? -4.344 6.826 -1.821 1.00 98.19 200 ALA A C 1
ATOM 1504 O O . ALA A 1 200 ? -4.387 7.361 -0.715 1.00 98.19 200 ALA A O 1
ATOM 1505 N N . ILE A 1 201 ? -5.354 6.141 -2.345 1.00 96.62 201 ILE A N 1
ATOM 1506 C CA . ILE A 1 201 ? -6.582 5.799 -1.624 1.00 96.62 201 ILE A CA 1
ATOM 1507 C C . ILE A 1 201 ? -6.633 4.282 -1.499 1.00 96.62 201 ILE A C 1
ATOM 1509 O O . ILE A 1 201 ? -6.545 3.577 -2.506 1.00 96.62 201 ILE A O 1
ATOM 1513 N N . GLU A 1 202 ? -6.758 3.794 -0.270 1.00 95.88 202 GLU A N 1
ATOM 1514 C CA . GLU A 1 202 ? -6.992 2.390 0.041 1.00 95.88 202 GLU A CA 1
ATOM 1515 C C . GLU A 1 202 ? -8.485 2.117 0.196 1.00 95.88 202 GLU A C 1
ATOM 1517 O O . GLU A 1 202 ? -9.238 2.922 0.749 1.00 95.88 202 GLU A O 1
ATOM 1522 N N . LEU A 1 203 ? -8.908 0.961 -0.303 1.00 94.31 203 LEU A N 1
ATOM 1523 C CA . LEU A 1 203 ? -10.300 0.558 -0.407 1.00 94.31 203 LEU A CA 1
ATOM 1524 C C . LEU A 1 203 ? -10.470 -0.869 0.112 1.00 94.31 203 LEU A C 1
ATOM 1526 O O . LEU A 1 203 ? -9.668 -1.752 -0.197 1.00 94.31 203 LEU A O 1
ATOM 1530 N N . PHE A 1 204 ? -11.563 -1.116 0.821 1.00 92.62 204 PHE A N 1
ATOM 1531 C CA . PHE A 1 204 ? -12.072 -2.464 1.055 1.00 92.62 204 PHE A CA 1
ATOM 1532 C C . PHE A 1 204 ? -13.042 -2.839 -0.059 1.00 92.62 204 PHE A C 1
ATOM 1534 O O . PHE A 1 204 ? -13.926 -2.049 -0.375 1.00 92.62 204 PHE A O 1
ATOM 1541 N N . VAL A 1 205 ? -12.912 -4.032 -0.642 1.00 90.50 205 VAL A N 1
ATOM 1542 C CA . VAL A 1 205 ? -13.791 -4.507 -1.724 1.00 90.50 205 VAL A CA 1
ATOM 1543 C C . VAL A 1 205 ? -14.625 -5.691 -1.245 1.00 90.50 205 VAL A C 1
ATOM 1545 O O . VAL A 1 205 ? -14.078 -6.644 -0.690 1.00 90.50 205 VAL A O 1
ATOM 1548 N N . LYS A 1 206 ? -15.942 -5.646 -1.472 1.00 88.25 206 LYS A N 1
ATOM 1549 C CA . LYS A 1 206 ? -16.902 -6.710 -1.137 1.00 88.25 206 LYS A CA 1
ATOM 1550 C C . LYS A 1 206 ? -17.840 -6.948 -2.319 1.00 88.25 206 LYS A C 1
ATOM 1552 O O . LYS A 1 206 ? -18.685 -6.111 -2.624 1.00 88.25 206 LYS A O 1
ATOM 1557 N N . GLY A 1 207 ? -17.702 -8.090 -2.986 1.00 86.00 207 GLY A N 1
ATOM 1558 C CA . GLY A 1 207 ? -18.390 -8.362 -4.244 1.00 86.00 207 GLY A CA 1
ATOM 1559 C C . GLY A 1 207 ? -18.048 -7.310 -5.302 1.00 86.00 207 GLY A C 1
ATOM 1560 O O . GLY A 1 207 ? -16.883 -7.132 -5.655 1.00 86.00 207 GLY A O 1
ATOM 1561 N N . ASP A 1 208 ? -19.071 -6.609 -5.789 1.00 85.00 208 ASP A N 1
ATOM 1562 C CA . ASP A 1 208 ? -18.921 -5.511 -6.749 1.00 85.00 208 ASP A CA 1
ATOM 1563 C C . ASP A 1 208 ? -18.917 -4.122 -6.081 1.00 85.00 208 ASP A C 1
ATOM 1565 O O . ASP A 1 208 ? -18.826 -3.116 -6.783 1.00 85.00 208 ASP A O 1
ATOM 1569 N N . ASP A 1 209 ? -18.996 -4.044 -4.750 1.00 87.12 209 ASP A N 1
ATOM 1570 C CA . ASP A 1 209 ? -18.968 -2.792 -3.989 1.00 87.12 209 ASP A CA 1
ATOM 1571 C C . ASP A 1 209 ? -17.605 -2.554 -3.334 1.00 87.12 209 ASP A C 1
ATOM 1573 O O . ASP A 1 209 ? -16.795 -3.468 -3.152 1.00 87.12 209 ASP A O 1
ATOM 1577 N N . PHE A 1 210 ? -17.344 -1.299 -2.974 1.00 90.75 210 PHE A N 1
ATOM 1578 C CA . PHE A 1 210 ? -16.105 -0.880 -2.333 1.00 90.75 210 PHE A CA 1
ATOM 1579 C C . PHE A 1 210 ? -16.356 0.220 -1.303 1.00 90.75 210 PHE A C 1
ATOM 1581 O O . PHE A 1 210 ? -17.325 0.967 -1.406 1.00 90.75 210 PHE A O 1
ATOM 1588 N N . TYR A 1 211 ? -15.463 0.321 -0.324 1.00 89.25 211 TYR A N 1
ATOM 1589 C CA . TYR A 1 211 ? -15.561 1.237 0.810 1.00 89.25 211 TYR A CA 1
ATOM 1590 C C . TYR A 1 211 ? -14.212 1.905 1.045 1.00 89.25 211 TYR A C 1
ATOM 1592 O O . TYR A 1 211 ? -13.174 1.250 0.941 1.00 89.25 211 TYR A O 1
ATOM 1600 N N . PHE A 1 212 ? -14.219 3.196 1.372 1.00 89.25 212 PHE A N 1
ATOM 1601 C CA . PHE A 1 212 ? -13.005 3.914 1.761 1.00 89.25 212 PHE A CA 1
ATOM 1602 C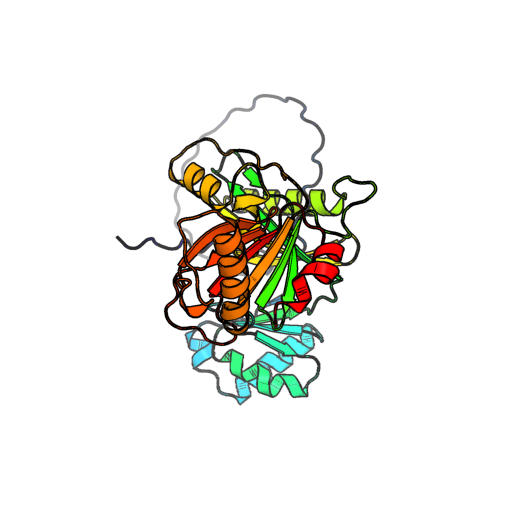 C . PHE A 1 212 ? -12.378 3.289 3.015 1.00 89.25 212 PHE A C 1
ATOM 1604 O O . PHE A 1 212 ? -13.076 3.134 4.011 1.00 89.25 212 PHE A O 1
ATOM 1611 N N . ASN A 1 213 ? -11.080 2.977 2.992 1.00 88.38 213 ASN A N 1
ATOM 1612 C CA . ASN A 1 213 ? -10.334 2.582 4.192 1.00 88.38 213 ASN A CA 1
ATOM 1613 C C . ASN A 1 213 ? -9.484 3.746 4.715 1.00 88.38 213 ASN A C 1
ATOM 1615 O O . ASN A 1 213 ? -9.725 4.273 5.798 1.00 88.38 213 ASN A O 1
ATOM 1619 N N . GLU A 1 214 ? -8.483 4.155 3.937 1.00 87.31 214 GLU A N 1
ATOM 1620 C CA . GLU A 1 214 ? -7.578 5.242 4.298 1.00 87.31 214 GLU A CA 1
ATOM 1621 C C . GLU A 1 214 ? -7.009 5.938 3.060 1.00 87.31 214 GLU A C 1
ATOM 1623 O O . GLU A 1 214 ? -7.215 5.513 1.922 1.00 87.31 214 GLU A O 1
ATOM 1628 N N . MET A 1 215 ? -6.283 7.037 3.275 1.00 90.81 215 MET A N 1
ATOM 1629 C CA . MET A 1 215 ? -5.561 7.721 2.208 1.00 90.81 215 MET A CA 1
ATOM 1630 C C . MET A 1 215 ? -4.179 8.191 2.657 1.00 90.81 215 MET A C 1
ATOM 1632 O O . MET A 1 215 ? -3.982 8.613 3.797 1.00 90.81 215 MET A O 1
ATOM 1636 N N . ALA A 1 216 ? -3.232 8.191 1.722 1.00 93.69 216 ALA A N 1
ATOM 1637 C CA . ALA A 1 216 ? -1.876 8.673 1.923 1.00 93.69 216 ALA A CA 1
ATOM 1638 C C . ALA A 1 216 ? -1.549 9.780 0.899 1.00 93.69 216 ALA A C 1
ATOM 1640 O O . ALA A 1 216 ? -1.394 9.481 -0.286 1.00 93.69 216 ALA A O 1
ATOM 1641 N N . PRO A 1 217 ? -1.394 11.050 1.327 1.00 95.31 217 PRO A N 1
ATOM 1642 C CA . PRO A 1 217 ? -1.051 12.185 0.458 1.00 95.31 217 PRO A CA 1
ATOM 1643 C C . PRO A 1 217 ? 0.453 12.215 0.122 1.00 95.31 217 PRO A C 1
ATOM 1645 O O . PRO A 1 217 ? 1.165 13.177 0.412 1.00 95.31 217 PRO A O 1
ATOM 1648 N N . ARG A 1 218 ? 0.979 11.087 -0.363 1.00 97.44 218 ARG A N 1
ATOM 1649 C CA . ARG A 1 218 ? 2.401 10.836 -0.646 1.00 97.44 218 ARG A CA 1
ATOM 1650 C C . ARG A 1 218 ? 2.545 9.587 -1.527 1.00 97.44 218 ARG A C 1
ATOM 1652 O O . ARG A 1 218 ? 1.589 8.816 -1.623 1.00 97.44 218 ARG A O 1
ATOM 1659 N N . PRO A 1 219 ? 3.740 9.306 -2.087 1.00 98.25 219 PRO A N 1
ATOM 1660 C CA . PRO A 1 219 ? 4.018 7.987 -2.638 1.00 98.25 219 PRO A CA 1
ATOM 1661 C C . PRO A 1 219 ? 3.698 6.893 -1.618 1.00 98.25 219 PRO A C 1
ATOM 1663 O O . PRO A 1 219 ? 3.971 7.028 -0.414 1.00 98.25 219 PRO A O 1
ATOM 1666 N N . HIS A 1 220 ? 3.106 5.812 -2.107 1.00 98.25 220 HIS A N 1
ATOM 1667 C CA . HIS A 1 220 ? 2.567 4.743 -1.290 1.00 98.25 220 HIS A CA 1
ATOM 1668 C C . HIS A 1 220 ? 3.286 3.419 -1.535 1.00 98.25 220 HIS A C 1
ATOM 1670 O O . HIS A 1 220 ? 3.798 3.157 -2.625 1.00 98.25 220 HIS A O 1
ATOM 1676 N N . ASN A 1 221 ? 3.329 2.581 -0.500 1.00 97.50 221 ASN A N 1
ATOM 1677 C CA . ASN A 1 221 ? 4.016 1.293 -0.541 1.00 97.50 221 ASN A CA 1
ATOM 1678 C C . ASN A 1 221 ? 3.397 0.372 -1.605 1.00 97.50 221 ASN A C 1
ATOM 1680 O O . ASN A 1 221 ? 4.108 -0.206 -2.419 1.00 97.50 221 ASN A O 1
ATOM 1684 N N . SER A 1 222 ? 2.063 0.361 -1.695 1.00 97.88 222 SER A N 1
ATOM 1685 C CA . SER A 1 222 ? 1.340 -0.390 -2.729 1.00 97.88 222 SER A CA 1
ATOM 1686 C C . SER A 1 222 ? 1.558 0.124 -4.154 1.00 97.88 222 SER A C 1
ATOM 1688 O O . SER A 1 222 ? 1.120 -0.517 -5.100 1.00 97.88 222 SER A O 1
ATOM 1690 N N . GLY A 1 223 ? 2.233 1.264 -4.334 1.00 98.19 223 GLY A N 1
ATOM 1691 C CA . GLY A 1 223 ? 2.605 1.802 -5.640 1.00 98.19 223 GLY A CA 1
ATOM 1692 C C . GLY A 1 223 ? 4.035 1.465 -6.067 1.00 98.19 223 GLY A C 1
ATOM 1693 O O . GLY A 1 223 ? 4.457 1.915 -7.132 1.00 98.19 223 GLY A O 1
ATOM 1694 N N . HIS A 1 224 ? 4.838 0.757 -5.260 1.00 98.69 224 HIS A N 1
ATOM 1695 C CA . HIS A 1 224 ? 6.237 0.470 -5.623 1.00 98.69 224 HIS A CA 1
ATOM 1696 C C . HIS A 1 224 ? 6.347 -0.396 -6.883 1.00 98.69 224 HIS A C 1
ATOM 1698 O O . HIS A 1 224 ? 7.262 -0.188 -7.671 1.00 98.69 224 HIS A O 1
ATOM 1704 N N . TYR A 1 225 ? 5.347 -1.247 -7.150 1.00 98.50 225 TYR A N 1
ATOM 1705 C CA . TYR A 1 225 ? 5.269 -2.032 -8.385 1.00 98.50 225 TYR A CA 1
ATOM 1706 C C . TYR A 1 225 ? 5.379 -1.175 -9.657 1.00 98.50 225 TYR A C 1
ATOM 1708 O O . TYR A 1 225 ? 5.801 -1.675 -10.691 1.00 98.50 225 TYR A O 1
ATOM 1716 N N . THR A 1 226 ? 4.999 0.108 -9.599 1.00 98.62 226 THR A N 1
ATOM 1717 C CA . THR A 1 226 ? 4.984 1.004 -10.765 1.00 98.62 226 THR A CA 1
ATOM 1718 C C . THR A 1 226 ? 6.378 1.312 -11.312 1.00 98.62 226 THR A C 1
ATOM 1720 O O . THR A 1 226 ? 6.474 1.810 -12.425 1.00 98.62 226 THR A O 1
ATOM 1723 N N . ILE A 1 227 ? 7.454 1.042 -10.560 1.00 98.56 227 ILE A N 1
ATOM 1724 C CA . ILE A 1 227 ? 8.827 1.267 -11.036 1.00 98.56 227 ILE A CA 1
ATOM 1725 C C . ILE A 1 227 ? 9.130 0.369 -12.243 1.00 98.56 227 ILE A C 1
ATOM 1727 O O . ILE A 1 227 ? 9.655 0.863 -13.238 1.00 98.56 227 ILE A O 1
ATOM 1731 N N . GLU A 1 228 ? 8.762 -0.914 -12.177 1.00 98.19 228 GLU A N 1
ATOM 1732 C CA . GLU A 1 228 ? 8.992 -1.880 -13.263 1.00 98.19 228 GLU A CA 1
ATOM 1733 C C . GLU A 1 228 ? 7.716 -2.360 -13.956 1.00 98.19 228 GLU A C 1
ATOM 1735 O O . GLU A 1 228 ? 7.756 -2.790 -15.106 1.00 98.19 228 GLU A O 1
ATOM 1740 N N . GLY A 1 229 ? 6.576 -2.309 -13.270 1.00 97.19 229 GLY A N 1
ATOM 1741 C CA . GLY A 1 229 ? 5.304 -2.813 -13.778 1.00 97.19 229 GLY A CA 1
ATOM 1742 C C . GLY A 1 229 ? 4.584 -1.854 -14.725 1.00 97.19 229 GLY A C 1
ATOM 1743 O O . GLY A 1 229 ? 3.665 -2.284 -15.420 1.00 97.19 229 GLY A O 1
ATOM 1744 N N . CYS A 1 230 ? 4.979 -0.578 -14.783 1.00 98.31 230 CYS A N 1
ATOM 1745 C CA . CYS A 1 230 ? 4.306 0.455 -15.573 1.00 98.31 230 CYS A CA 1
ATOM 1746 C C . CYS A 1 230 ? 5.278 1.252 -16.457 1.00 98.31 230 CYS A C 1
ATOM 1748 O O . CYS A 1 230 ? 6.474 1.323 -16.191 1.00 98.31 230 CYS A O 1
ATOM 1750 N N . THR A 1 231 ? 4.749 1.906 -17.495 1.00 98.31 231 THR A N 1
ATOM 1751 C CA . THR A 1 231 ? 5.514 2.792 -18.401 1.00 98.31 231 THR A CA 1
ATOM 1752 C C . THR A 1 231 ? 6.069 4.054 -17.724 1.00 98.31 231 THR A C 1
ATOM 1754 O O . THR A 1 231 ? 7.017 4.664 -18.218 1.00 98.31 231 THR A O 1
ATOM 1757 N N . THR A 1 232 ? 5.503 4.435 -16.580 1.00 98.44 232 THR A N 1
ATOM 1758 C CA . THR A 1 232 ? 5.998 5.464 -15.657 1.00 98.44 232 THR A CA 1
ATOM 1759 C C . THR A 1 232 ? 5.790 4.981 -14.221 1.00 98.44 232 THR A C 1
ATOM 1761 O O . THR A 1 232 ? 5.062 4.017 -13.992 1.00 98.44 232 THR A O 1
ATOM 1764 N N . SER A 1 233 ? 6.396 5.654 -13.243 1.00 98.62 233 SER A N 1
ATOM 1765 C CA . SER A 1 233 ? 6.283 5.302 -11.827 1.00 98.62 233 SER A CA 1
ATOM 1766 C C . SER A 1 233 ? 5.650 6.417 -11.009 1.00 98.62 233 SER A C 1
ATOM 1768 O O . SER A 1 233 ? 5.740 7.594 -11.362 1.00 98.62 233 SER A O 1
ATOM 1770 N N . GLN A 1 234 ? 5.075 6.064 -9.858 1.00 98.69 234 GLN A N 1
ATOM 1771 C CA . GLN A 1 234 ? 4.507 7.043 -8.922 1.00 98.69 234 GLN A CA 1
ATOM 1772 C C . GLN A 1 234 ? 5.504 8.149 -8.534 1.00 98.69 234 GLN A C 1
ATOM 1774 O O . GLN A 1 234 ? 5.118 9.281 -8.256 1.00 98.69 234 GLN A O 1
ATOM 1779 N N . TYR A 1 235 ? 6.801 7.829 -8.540 1.00 98.62 235 TYR A N 1
ATOM 1780 C CA . TYR A 1 235 ? 7.870 8.774 -8.242 1.00 98.62 235 TYR A CA 1
ATOM 1781 C C . TYR A 1 235 ? 8.147 9.707 -9.413 1.00 98.62 235 TYR A C 1
ATOM 1783 O O . TYR A 1 235 ? 8.318 10.903 -9.201 1.00 98.62 235 TYR A O 1
ATOM 1791 N N . ARG A 1 236 ? 8.167 9.175 -10.643 1.00 98.44 236 ARG A N 1
ATOM 1792 C CA . ARG A 1 236 ? 8.344 9.983 -11.852 1.00 98.44 236 ARG A CA 1
ATOM 1793 C C . ARG A 1 236 ? 7.195 10.971 -12.010 1.00 98.44 236 ARG A C 1
ATOM 1795 O O . ARG A 1 236 ? 7.462 12.149 -12.216 1.00 98.44 236 ARG A O 1
ATOM 1802 N N . GLU A 1 237 ? 5.956 10.523 -11.833 1.00 98.62 237 GLU A N 1
ATOM 1803 C CA . GLU A 1 237 ? 4.789 11.404 -11.955 1.00 98.62 237 GLU A CA 1
ATOM 1804 C C . GLU A 1 237 ? 4.705 12.422 -10.812 1.00 98.62 237 GLU A C 1
ATOM 1806 O O . GLU A 1 237 ? 4.357 13.577 -11.047 1.00 98.62 237 GLU A O 1
ATOM 1811 N N . LEU A 1 238 ? 5.136 12.065 -9.594 1.00 98.50 238 LEU A N 1
ATOM 1812 C CA . LEU A 1 238 ? 5.328 13.061 -8.536 1.00 98.50 238 LEU A CA 1
ATOM 1813 C C . LEU A 1 238 ? 6.385 14.105 -8.930 1.00 98.50 238 LEU A C 1
ATOM 1815 O O . LEU A 1 238 ? 6.174 15.294 -8.709 1.00 98.50 238 LEU A O 1
ATOM 1819 N N . CYS A 1 239 ? 7.516 13.693 -9.509 1.00 98.50 239 CYS A N 1
ATOM 1820 C CA . CYS A 1 239 ? 8.520 14.636 -10.000 1.00 98.50 239 CYS A CA 1
ATOM 1821 C C . CYS A 1 239 ? 7.974 15.517 -11.126 1.00 98.50 239 CYS A C 1
ATOM 1823 O O . CYS A 1 239 ? 8.263 16.707 -11.123 1.00 98.50 239 CYS A O 1
ATOM 1825 N N . HIS A 1 240 ? 7.185 14.970 -12.055 1.00 98.19 240 HIS A N 1
ATOM 1826 C CA . HIS A 1 240 ? 6.557 15.761 -13.111 1.00 98.19 240 HIS A CA 1
ATOM 1827 C C . HIS A 1 240 ? 5.637 16.828 -12.516 1.00 98.19 240 HIS A C 1
ATOM 1829 O O . HIS A 1 240 ? 5.802 18.000 -12.835 1.00 98.19 240 HIS A O 1
ATOM 1835 N N . PHE A 1 241 ? 4.777 16.454 -11.565 1.00 97.88 241 PHE A N 1
ATOM 1836 C CA . PHE A 1 241 ? 3.962 17.410 -10.816 1.00 97.88 241 PHE A CA 1
ATOM 1837 C C . PHE A 1 241 ? 4.809 18.495 -10.127 1.00 97.88 241 PHE A C 1
ATOM 1839 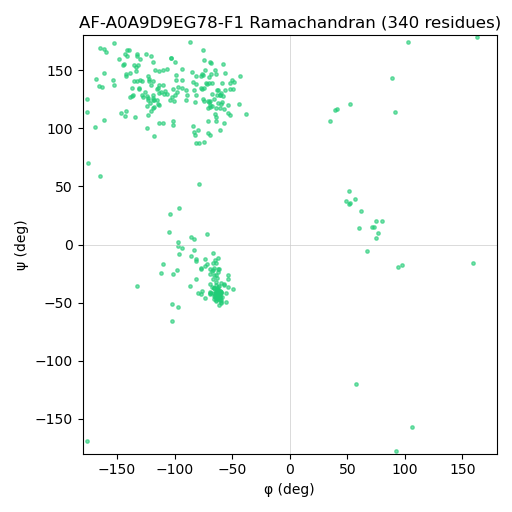O O . PHE A 1 241 ? 4.532 19.679 -10.276 1.00 97.88 241 PHE A O 1
ATOM 1846 N N . LEU A 1 242 ? 5.860 18.113 -9.391 1.00 98.06 242 LEU A N 1
ATOM 1847 C CA . LEU A 1 242 ? 6.704 19.061 -8.646 1.00 98.06 242 LEU A CA 1
ATOM 1848 C C . LEU A 1 242 ? 7.518 20.006 -9.543 1.00 98.06 242 LEU A C 1
ATOM 1850 O O . LEU A 1 242 ? 7.978 21.042 -9.069 1.00 98.06 242 LEU A O 1
ATOM 1854 N N . LEU A 1 243 ? 7.749 19.622 -10.798 1.00 98.00 243 LEU A N 1
ATOM 1855 C CA . LEU A 1 243 ? 8.524 20.377 -11.781 1.00 98.00 243 LEU A CA 1
ATOM 1856 C C . LEU A 1 243 ? 7.634 21.068 -12.825 1.00 98.00 243 LEU A C 1
ATOM 1858 O O . LEU A 1 243 ? 8.163 21.543 -13.829 1.00 98.00 243 LEU A O 1
ATOM 1862 N N . ASP A 1 244 ? 6.313 21.095 -12.613 1.00 96.94 244 ASP A N 1
ATOM 1863 C CA . ASP A 1 244 ? 5.319 21.627 -13.555 1.00 96.94 244 ASP A CA 1
ATOM 1864 C C . ASP A 1 244 ? 5.460 21.032 -14.977 1.00 96.94 244 ASP A C 1
ATOM 1866 O O . ASP A 1 244 ? 5.272 21.705 -15.994 1.00 96.94 244 ASP A O 1
ATOM 1870 N N . MET A 1 245 ? 5.832 19.751 -15.060 1.00 97.50 245 MET A N 1
ATOM 1871 C CA . MET A 1 245 ? 5.913 18.994 -16.307 1.00 97.50 245 MET A CA 1
ATOM 1872 C C . MET A 1 245 ? 4.601 18.241 -16.571 1.00 97.50 245 MET A C 1
ATOM 1874 O O . MET A 1 245 ? 3.948 17.810 -15.620 1.00 97.50 245 MET A O 1
ATOM 1878 N N . PRO A 1 246 ? 4.240 18.000 -17.846 1.00 97.25 246 PRO A N 1
ATOM 1879 C CA . PRO A 1 246 ? 3.051 17.223 -18.180 1.00 97.25 246 PRO A CA 1
ATOM 1880 C C . PRO A 1 246 ? 3.058 15.832 -17.536 1.00 97.25 246 PRO A C 1
ATOM 1882 O O . PRO A 1 246 ? 4.055 15.104 -17.622 1.00 97.25 246 PRO A O 1
ATOM 1885 N N . LEU A 1 247 ? 1.931 15.455 -16.931 1.00 98.06 247 LEU A N 1
ATOM 1886 C CA . LEU A 1 247 ? 1.715 14.106 -16.415 1.00 98.06 247 LEU A CA 1
ATOM 1887 C C . LEU A 1 247 ? 1.606 13.098 -17.567 1.00 98.06 247 LEU A C 1
ATOM 1889 O O . LEU A 1 247 ? 1.090 13.401 -18.645 1.00 98.06 247 LEU A O 1
ATOM 1893 N N . THR A 1 248 ? 2.086 11.882 -17.332 1.00 97.62 248 THR A N 1
ATOM 1894 C CA . THR A 1 248 ? 2.017 10.765 -18.278 1.00 97.62 248 THR A CA 1
ATOM 1895 C C . THR A 1 248 ? 1.018 9.735 -17.773 1.00 97.62 248 THR A C 1
ATOM 1897 O O . THR A 1 248 ? 1.103 9.287 -16.631 1.00 97.62 248 THR A O 1
ATOM 1900 N N . VAL A 1 249 ? 0.080 9.321 -18.630 1.00 96.69 249 VAL A N 1
ATOM 1901 C CA . VAL A 1 249 ? -0.855 8.238 -18.297 1.00 96.69 249 VAL A CA 1
ATOM 1902 C C . VAL A 1 249 ? -0.067 6.923 -18.186 1.00 96.69 249 VAL A C 1
ATOM 1904 O O . VAL A 1 249 ? 0.560 6.517 -19.168 1.00 96.69 249 VAL A O 1
ATOM 1907 N N . PRO A 1 250 ? -0.063 6.255 -17.020 1.00 96.75 250 PRO A N 1
ATOM 1908 C CA . PRO A 1 250 ? 0.659 5.004 -16.844 1.00 96.75 250 PRO A CA 1
ATOM 1909 C C . PRO A 1 250 ? -0.066 3.847 -17.535 1.00 96.75 250 PRO A C 1
ATOM 1911 O O . PRO A 1 250 ? -1.266 3.648 -17.359 1.00 96.75 250 PRO A O 1
ATOM 1914 N N . GLU A 1 251 ? 0.690 3.022 -18.253 1.00 94.94 251 GLU A N 1
ATOM 1915 C CA . GLU A 1 251 ? 0.212 1.764 -18.825 1.00 94.94 251 GLU A CA 1
ATOM 1916 C C . GLU A 1 251 ? 0.921 0.595 -18.144 1.00 94.94 251 GLU A C 1
ATOM 1918 O O . GLU A 1 251 ? 2.134 0.641 -17.927 1.00 94.94 251 GLU A O 1
ATOM 1923 N N . LEU A 1 252 ? 0.172 -0.459 -17.809 1.00 94.94 252 LEU A N 1
ATOM 1924 C CA . LEU A 1 252 ? 0.751 -1.680 -17.254 1.00 94.94 252 LEU A CA 1
ATOM 1925 C C . LEU A 1 252 ? 1.535 -2.422 -18.345 1.00 94.94 252 LEU A C 1
ATOM 1927 O O . LEU A 1 252 ? 0.966 -2.798 -19.368 1.00 94.94 252 LEU A O 1
ATOM 1931 N N . ILE A 1 253 ? 2.818 -2.682 -18.096 1.00 95.06 253 ILE A N 1
ATOM 1932 C CA . ILE A 1 253 ? 3.710 -3.373 -19.036 1.00 95.06 253 ILE A CA 1
ATOM 1933 C C . ILE A 1 253 ? 3.381 -4.870 -19.088 1.00 95.06 253 ILE A C 1
ATOM 1935 O O . ILE A 1 253 ? 3.284 -5.455 -20.166 1.00 95.06 253 ILE A O 1
ATOM 1939 N N . ALA A 1 254 ? 3.204 -5.499 -17.924 1.00 94.25 254 ALA A N 1
ATOM 1940 C CA . ALA A 1 254 ? 2.832 -6.905 -17.799 1.00 94.25 254 ALA A CA 1
ATOM 1941 C C . ALA A 1 254 ? 2.226 -7.195 -16.410 1.00 94.25 254 ALA A C 1
ATOM 1943 O O . ALA A 1 254 ? 2.386 -6.378 -15.497 1.00 94.25 254 ALA A O 1
ATOM 1944 N N . PRO A 1 255 ? 1.560 -8.353 -16.204 1.00 94.81 255 PRO A N 1
ATOM 1945 C CA . PRO A 1 255 ? 1.164 -8.791 -14.868 1.00 94.81 255 PRO A CA 1
ATOM 1946 C C . PRO A 1 255 ? 2.344 -8.707 -13.900 1.00 94.81 255 PRO A C 1
ATOM 1948 O O . PRO A 1 255 ? 3.451 -9.103 -14.244 1.00 94.81 255 PRO A O 1
ATOM 1951 N N . THR A 1 256 ? 2.118 -8.155 -12.723 1.00 96.75 256 THR A N 1
ATOM 1952 C CA . THR A 1 256 ? 3.135 -7.761 -11.764 1.00 96.75 256 THR A CA 1
ATOM 1953 C C . THR A 1 256 ? 2.699 -8.167 -10.362 1.00 96.75 256 THR A C 1
ATOM 1955 O O . THR A 1 256 ? 1.567 -7.911 -9.941 1.00 96.75 256 THR A O 1
ATOM 1958 N N . VAL A 1 257 ? 3.626 -8.755 -9.612 1.00 98.06 257 VAL A N 1
ATOM 1959 C CA . VAL A 1 257 ? 3.498 -8.944 -8.164 1.00 98.06 257 VAL A CA 1
ATOM 1960 C C . VAL A 1 257 ? 4.645 -8.196 -7.506 1.00 98.06 257 VAL A C 1
ATOM 1962 O O . VAL A 1 257 ? 5.803 -8.420 -7.842 1.00 98.06 257 VAL A O 1
ATOM 1965 N N . MET A 1 258 ? 4.336 -7.312 -6.568 1.00 98.44 258 MET A N 1
ATOM 1966 C CA . MET A 1 258 ? 5.319 -6.685 -5.693 1.00 98.44 258 MET A CA 1
ATOM 1967 C C . MET A 1 258 ? 5.178 -7.289 -4.303 1.00 98.44 258 MET A C 1
ATOM 1969 O O . MET A 1 258 ? 4.073 -7.333 -3.767 1.00 98.44 258 MET A O 1
ATOM 1973 N N . LYS A 1 259 ? 6.289 -7.741 -3.720 1.00 98.38 259 LYS A N 1
ATOM 1974 C CA . LYS A 1 259 ? 6.363 -8.231 -2.344 1.00 98.38 259 LYS A CA 1
ATOM 1975 C C . LYS A 1 259 ? 7.238 -7.317 -1.503 1.00 98.38 259 LYS A C 1
ATOM 1977 O O . LYS A 1 259 ? 8.336 -6.933 -1.902 1.00 98.38 259 LYS A O 1
ATOM 1982 N N . ASN A 1 260 ? 6.767 -6.986 -0.311 1.00 97.94 260 ASN A N 1
ATOM 1983 C CA . ASN A 1 260 ? 7.573 -6.291 0.675 1.00 97.94 260 ASN A CA 1
ATOM 1984 C C . ASN A 1 260 ? 8.667 -7.222 1.220 1.00 97.94 260 ASN A C 1
ATOM 1986 O O . ASN A 1 260 ? 8.411 -8.394 1.506 1.00 97.94 260 ASN A O 1
ATOM 1990 N N . ILE A 1 261 ? 9.872 -6.684 1.408 1.00 97.50 261 ILE A N 1
ATOM 1991 C CA . ILE A 1 261 ? 10.969 -7.363 2.104 1.00 97.50 261 ILE A CA 1
ATOM 1992 C C . ILE A 1 261 ? 11.019 -6.780 3.510 1.00 97.50 261 ILE A C 1
ATOM 1994 O O . ILE A 1 261 ? 11.436 -5.632 3.707 1.00 97.50 261 ILE A O 1
ATOM 1998 N N . LEU A 1 262 ? 10.570 -7.547 4.499 1.00 96.19 262 LEU A N 1
ATOM 1999 C CA . LEU A 1 262 ? 10.665 -7.166 5.903 1.00 96.19 262 LEU A CA 1
ATOM 2000 C C . LEU A 1 262 ? 12.020 -7.592 6.486 1.00 96.19 262 LEU A C 1
ATOM 2002 O O . LEU A 1 262 ? 12.823 -8.245 5.826 1.00 96.19 262 LEU A O 1
ATOM 2006 N N . GLY A 1 263 ? 12.311 -7.215 7.731 1.00 94.88 263 GLY A N 1
ATOM 2007 C CA . GLY A 1 263 ? 13.592 -7.550 8.359 1.00 94.88 263 GLY A CA 1
ATOM 2008 C C . GLY A 1 263 ? 13.874 -9.050 8.403 1.00 94.88 263 GLY A C 1
ATOM 2009 O O . GLY A 1 263 ? 15.016 -9.452 8.206 1.00 94.88 263 GLY A O 1
ATOM 2010 N N . GLN A 1 264 ? 12.831 -9.863 8.588 1.00 94.38 264 GLN A N 1
ATOM 2011 C CA . GLN A 1 264 ? 12.926 -11.321 8.528 1.00 94.38 264 GLN A CA 1
ATOM 2012 C C . GLN A 1 264 ? 13.139 -11.884 7.110 1.00 94.38 264 GLN A C 1
ATOM 2014 O O . GLN A 1 264 ? 13.564 -13.023 6.977 1.00 94.38 264 GLN A O 1
ATOM 2019 N N . ASP A 1 265 ? 12.882 -11.093 6.065 1.00 95.12 265 ASP A N 1
ATOM 2020 C CA . ASP A 1 265 ? 13.042 -11.486 4.659 1.00 95.12 265 ASP A CA 1
ATOM 2021 C C . ASP A 1 265 ? 14.392 -11.042 4.069 1.00 95.12 265 ASP A C 1
ATOM 2023 O O . ASP A 1 265 ? 14.720 -11.391 2.934 1.00 95.12 265 ASP A O 1
ATOM 2027 N N . LEU A 1 266 ? 15.166 -10.228 4.799 1.00 94.12 266 LEU A N 1
ATOM 2028 C CA . LEU A 1 266 ? 16.351 -9.560 4.255 1.00 94.12 266 LEU A CA 1
ATOM 2029 C C . LEU A 1 266 ? 17.402 -10.554 3.749 1.00 94.12 266 LEU A C 1
ATOM 2031 O O . LEU A 1 266 ? 17.927 -10.375 2.652 1.00 94.12 266 LEU A O 1
ATOM 2035 N N . ASP A 1 267 ? 17.680 -11.609 4.513 1.00 92.75 267 ASP A N 1
ATOM 2036 C CA . ASP A 1 267 ? 18.684 -12.609 4.136 1.00 92.75 267 ASP A CA 1
ATOM 2037 C C . ASP A 1 267 ? 18.258 -13.384 2.882 1.00 92.75 267 ASP A C 1
ATOM 2039 O O . ASP A 1 267 ? 19.072 -13.629 1.991 1.00 92.75 267 ASP A O 1
ATOM 2043 N N . ALA A 1 268 ? 16.962 -13.687 2.753 1.00 93.50 268 ALA A N 1
ATOM 2044 C CA . ALA A 1 268 ? 16.406 -14.302 1.551 1.00 93.50 268 ALA A CA 1
ATOM 2045 C C . ALA A 1 268 ? 16.535 -13.385 0.326 1.00 93.50 268 ALA A C 1
ATOM 2047 O O . ALA A 1 268 ? 16.932 -13.833 -0.750 1.00 93.50 268 ALA A O 1
ATOM 2048 N N . ALA A 1 269 ? 16.261 -12.088 0.483 1.00 93.81 269 ALA A N 1
ATOM 2049 C CA . ALA A 1 269 ? 16.434 -11.122 -0.596 1.00 93.81 269 ALA A CA 1
ATOM 2050 C C . ALA A 1 269 ? 17.905 -10.988 -1.024 1.00 93.81 269 ALA A C 1
ATOM 2052 O O . ALA A 1 269 ? 18.201 -10.968 -2.219 1.00 93.81 269 ALA A O 1
ATOM 2053 N N . LYS A 1 270 ? 18.842 -10.966 -0.069 1.00 93.06 270 LYS A N 1
ATOM 2054 C CA . LYS A 1 270 ? 20.284 -10.960 -0.356 1.00 93.06 270 LYS A CA 1
ATOM 2055 C C . LYS A 1 270 ? 20.740 -12.224 -1.076 1.00 93.06 270 LYS A C 1
ATOM 2057 O O . LYS A 1 270 ? 21.555 -12.137 -1.990 1.00 93.06 270 LYS A O 1
ATOM 2062 N N . LEU A 1 271 ? 20.192 -13.384 -0.716 1.00 92.00 271 LEU A N 1
ATOM 2063 C CA . LEU A 1 271 ? 20.439 -14.637 -1.431 1.00 92.00 271 LEU A CA 1
ATOM 2064 C C . LEU A 1 271 ? 19.986 -14.558 -2.892 1.00 92.00 271 LEU A C 1
ATOM 2066 O O . LEU A 1 271 ? 20.755 -14.931 -3.774 1.00 92.00 271 LEU A O 1
ATOM 2070 N N . ILE A 1 272 ? 18.793 -14.017 -3.155 1.00 92.00 272 ILE A N 1
ATOM 2071 C CA . ILE A 1 272 ? 18.279 -13.812 -4.521 1.00 92.00 272 ILE A CA 1
ATOM 2072 C C . ILE A 1 272 ? 19.221 -12.903 -5.328 1.00 92.00 272 ILE A C 1
ATOM 2074 O O . ILE A 1 272 ? 19.583 -13.228 -6.459 1.00 92.00 272 ILE A O 1
ATOM 2078 N N . VAL A 1 273 ? 19.681 -11.797 -4.735 1.00 91.56 273 VAL A N 1
ATOM 2079 C CA . VAL A 1 273 ? 20.649 -10.891 -5.376 1.00 91.56 273 VAL A CA 1
ATOM 2080 C C . VAL A 1 273 ? 21.979 -11.599 -5.649 1.00 91.56 273 VAL A C 1
ATOM 2082 O O . VAL A 1 273 ? 22.492 -11.539 -6.765 1.00 91.56 273 VAL A O 1
ATOM 2085 N N . ALA A 1 274 ? 22.523 -12.320 -4.667 1.00 88.88 274 ALA A N 1
ATOM 2086 C CA . ALA A 1 274 ? 23.779 -13.054 -4.804 1.00 88.88 274 ALA A CA 1
ATOM 2087 C C . ALA A 1 274 ? 23.714 -14.133 -5.902 1.00 88.88 274 ALA A C 1
ATOM 2089 O O . ALA A 1 274 ? 24.668 -14.309 -6.658 1.00 88.88 274 ALA A O 1
ATOM 2090 N N . GLU A 1 275 ? 22.590 -14.850 -6.010 1.00 86.94 275 GLU A N 1
ATOM 2091 C CA . GLU A 1 275 ? 22.335 -15.824 -7.079 1.00 86.94 275 GLU A CA 1
ATOM 2092 C C . GLU A 1 275 ? 22.363 -15.174 -8.466 1.00 86.94 275 GLU A C 1
ATOM 2094 O O . GLU A 1 275 ? 22.985 -15.726 -9.376 1.00 86.94 275 GLU A O 1
ATOM 2099 N N . SER A 1 276 ? 21.756 -13.991 -8.612 1.00 84.62 276 SER A N 1
ATOM 2100 C CA . SER A 1 276 ? 21.781 -13.227 -9.864 1.00 84.62 276 SER A CA 1
ATOM 2101 C C . SER A 1 276 ? 23.195 -12.786 -10.244 1.00 84.62 276 SER A C 1
ATOM 2103 O O . SER A 1 276 ? 23.641 -13.009 -11.371 1.00 84.62 276 SER A O 1
ATOM 2105 N N . LEU A 1 277 ? 23.942 -12.219 -9.289 1.00 81.12 277 LEU A N 1
ATOM 2106 C CA . LEU A 1 277 ? 25.286 -11.688 -9.534 1.00 81.12 277 LEU A CA 1
ATOM 2107 C C . LEU A 1 277 ? 26.284 -12.779 -9.948 1.00 81.12 277 LEU A C 1
ATOM 2109 O O . LEU A 1 277 ? 27.110 -12.542 -10.826 1.00 81.12 277 LEU A O 1
ATOM 2113 N N . ARG A 1 278 ? 26.156 -14.003 -9.415 1.00 75.75 278 ARG A N 1
ATOM 2114 C CA . ARG A 1 278 ? 26.956 -15.160 -9.865 1.00 75.75 278 ARG A CA 1
ATOM 2115 C C . ARG A 1 278 ? 26.691 -15.554 -11.323 1.00 75.75 278 ARG A C 1
ATOM 2117 O O . ARG A 1 278 ? 27.564 -16.131 -11.965 1.00 75.75 278 ARG A O 1
ATOM 2124 N N . GLY A 1 279 ? 25.501 -15.258 -11.848 1.00 66.00 279 GLY A N 1
ATOM 2125 C CA . GLY A 1 279 ? 25.133 -15.495 -13.246 1.00 66.00 279 GLY A CA 1
ATOM 2126 C C . GLY A 1 279 ? 25.535 -14.372 -14.213 1.00 66.00 279 GLY A C 1
ATOM 2127 O O . GLY A 1 279 ? 25.451 -14.574 -15.422 1.00 66.00 279 GLY A O 1
ATOM 2128 N N . ALA A 1 280 ? 25.980 -13.212 -13.713 1.00 60.25 280 ALA A N 1
ATOM 2129 C CA . ALA A 1 280 ? 26.173 -11.983 -14.494 1.00 60.25 280 ALA A CA 1
ATOM 2130 C C . ALA A 1 280 ? 27.511 -11.889 -15.267 1.00 60.25 280 ALA A C 1
ATOM 2132 O O . ALA A 1 280 ? 27.778 -10.879 -15.918 1.00 60.25 280 ALA A O 1
ATOM 2133 N N . GLY A 1 281 ? 28.338 -12.940 -15.249 1.00 54.28 281 GLY A N 1
ATOM 2134 C CA . GLY A 1 281 ? 29.609 -13.013 -15.982 1.00 54.28 281 GLY A CA 1
ATOM 2135 C C . GLY A 1 281 ? 30.859 -12.794 -15.111 1.00 54.28 281 GLY A C 1
ATOM 2136 O O . GLY A 1 281 ? 30.755 -12.525 -13.915 1.00 54.28 281 GLY A O 1
ATOM 2137 N N . PRO A 1 282 ? 32.066 -12.961 -15.684 1.00 42.00 282 PRO A N 1
ATOM 2138 C CA . PRO A 1 282 ? 33.321 -12.906 -14.936 1.00 42.00 282 PRO A CA 1
ATOM 2139 C C . PRO A 1 282 ? 33.619 -11.464 -14.495 1.00 42.00 282 PRO A C 1
ATOM 2141 O O . PRO A 1 282 ? 33.980 -10.626 -15.318 1.00 42.00 282 PRO A O 1
ATOM 2144 N N . GLY A 1 283 ? 33.458 -11.168 -13.202 1.00 54.88 283 GLY A N 1
ATOM 2145 C CA . GLY A 1 283 ? 33.809 -9.858 -12.637 1.00 54.88 283 GLY A CA 1
ATOM 2146 C C . GLY A 1 283 ? 33.144 -9.492 -11.308 1.00 54.88 283 GLY A C 1
ATOM 2147 O O . GLY A 1 283 ? 33.635 -8.591 -10.635 1.00 54.88 283 GLY A O 1
ATOM 2148 N N . ILE A 1 284 ? 32.071 -10.183 -10.903 1.00 58.97 284 ILE A N 1
ATOM 2149 C CA . ILE A 1 284 ? 31.421 -9.970 -9.601 1.00 58.97 284 ILE A CA 1
ATOM 2150 C C . ILE A 1 284 ? 31.509 -11.268 -8.788 1.00 58.97 284 ILE A C 1
ATOM 2152 O O . ILE A 1 284 ? 30.676 -12.163 -8.919 1.00 58.97 284 ILE A O 1
ATOM 2156 N N . GLU A 1 285 ? 32.545 -11.390 -7.956 1.00 59.00 285 GLU A N 1
ATOM 2157 C CA . GLU A 1 285 ? 32.651 -12.486 -6.988 1.00 59.00 285 GLU A CA 1
ATOM 2158 C C . GLU A 1 285 ? 31.769 -12.179 -5.770 1.00 59.00 285 GLU A C 1
ATOM 2160 O O . GLU A 1 285 ? 32.161 -11.433 -4.878 1.00 59.00 285 GLU A O 1
ATOM 2165 N N . VAL A 1 286 ? 30.563 -12.754 -5.735 1.00 65.56 286 VAL A N 1
ATOM 2166 C CA . VAL A 1 286 ? 29.738 -12.816 -4.516 1.00 65.56 286 VAL A CA 1
ATOM 2167 C C . VAL A 1 286 ? 29.865 -14.211 -3.920 1.00 65.56 286 VAL A C 1
ATOM 2169 O O . VAL A 1 286 ? 29.271 -15.173 -4.425 1.00 65.56 286 VAL A O 1
ATOM 2172 N N . SER A 1 287 ? 30.659 -14.319 -2.854 1.00 63.88 287 SER A N 1
ATOM 2173 C CA . SER A 1 287 ? 30.962 -15.588 -2.189 1.00 63.88 287 SER A CA 1
ATOM 2174 C C . SER A 1 287 ? 29.854 -16.014 -1.221 1.00 63.88 287 SER A C 1
ATOM 2176 O O . SER A 1 287 ? 29.586 -17.207 -1.070 1.00 63.88 287 SER A O 1
ATOM 2178 N N . SER A 1 288 ? 29.138 -15.045 -0.641 1.00 71.62 288 SER A N 1
ATOM 2179 C CA . SER A 1 288 ? 28.027 -15.250 0.287 1.00 71.62 288 SER A CA 1
ATOM 2180 C C . SER A 1 288 ? 26.975 -14.129 0.175 1.00 71.62 288 SER A C 1
ATOM 2182 O O . SER A 1 288 ? 27.283 -13.039 -0.306 1.00 71.62 288 SER A O 1
ATOM 2184 N N . PRO A 1 289 ? 25.721 -14.341 0.620 1.00 74.50 289 PRO A N 1
ATOM 2185 C CA . PRO A 1 289 ? 24.742 -13.255 0.738 1.00 74.50 289 PRO A CA 1
ATOM 2186 C C . PRO A 1 289 ? 25.162 -12.145 1.718 1.00 74.50 289 PRO A C 1
ATOM 2188 O O . PRO A 1 289 ? 24.657 -11.033 1.601 1.00 74.50 289 PRO A O 1
ATOM 2191 N N . GLU A 1 290 ? 26.079 -12.402 2.658 1.00 77.81 290 GLU A N 1
ATOM 2192 C CA . GLU A 1 290 ? 26.597 -11.370 3.571 1.00 77.81 290 GLU A CA 1
ATOM 2193 C C . GLU A 1 290 ? 27.404 -10.300 2.824 1.00 77.81 290 GLU A C 1
ATOM 2195 O O . GLU A 1 290 ? 27.417 -9.143 3.242 1.00 77.81 290 GLU A O 1
ATOM 2200 N N . ASP A 1 291 ? 27.987 -10.667 1.677 1.00 74.94 291 ASP A N 1
ATOM 2201 C CA . ASP A 1 291 ? 28.746 -9.766 0.805 1.00 74.94 291 ASP A CA 1
ATOM 2202 C C . ASP A 1 291 ? 27.835 -8.788 0.037 1.00 74.94 291 ASP A C 1
ATOM 2204 O O . ASP A 1 291 ? 28.313 -7.824 -0.562 1.00 74.94 291 ASP A O 1
ATOM 2208 N N . VAL A 1 292 ? 26.515 -9.023 0.033 1.00 81.06 292 VAL A N 1
ATOM 2209 C CA . VAL A 1 292 ? 25.537 -8.128 -0.594 1.00 81.06 292 VAL A CA 1
ATOM 2210 C C . VAL A 1 292 ? 25.205 -6.988 0.367 1.00 81.06 292 VAL A C 1
ATOM 2212 O O . VAL A 1 292 ? 24.721 -7.209 1.486 1.00 81.06 292 VAL A O 1
ATOM 2215 N N . ASP A 1 293 ? 25.429 -5.753 -0.091 1.00 81.62 293 ASP A N 1
ATOM 2216 C CA . ASP A 1 293 ? 25.068 -4.543 0.647 1.00 81.62 293 ASP A CA 1
ATOM 2217 C C . ASP A 1 293 ? 23.563 -4.550 0.985 1.00 81.62 293 ASP A C 1
ATOM 2219 O O . ASP A 1 293 ? 22.709 -5.054 0.254 1.00 81.62 293 ASP A O 1
ATOM 2223 N N . ASN A 1 294 ? 23.223 -3.967 2.129 1.00 83.62 294 ASN A N 1
ATOM 2224 C CA . ASN A 1 294 ? 21.844 -3.668 2.487 1.00 83.62 294 ASN A CA 1
ATOM 2225 C C . ASN A 1 294 ? 21.196 -2.666 1.515 1.00 83.62 294 ASN A C 1
ATOM 2227 O O . ASN A 1 294 ? 19.987 -2.457 1.609 1.00 83.62 294 ASN A O 1
ATOM 2231 N N . ALA A 1 295 ? 21.967 -2.013 0.641 1.00 87.81 295 ALA A N 1
ATOM 2232 C CA . ALA A 1 295 ? 21.488 -1.232 -0.492 1.00 87.81 295 ALA A CA 1
ATOM 2233 C C . ALA A 1 295 ? 21.689 -1.992 -1.812 1.00 87.81 295 ALA A C 1
ATOM 2235 O O . ALA A 1 295 ? 22.802 -2.355 -2.175 1.00 87.81 295 ALA A O 1
ATOM 2236 N N . PHE A 1 296 ? 20.610 -2.187 -2.564 1.00 89.38 296 PHE A N 1
ATOM 2237 C CA . PHE A 1 296 ? 20.648 -2.785 -3.897 1.00 89.38 296 PHE A CA 1
ATOM 2238 C C . PHE A 1 296 ? 19.450 -2.282 -4.699 1.00 89.38 296 PHE A C 1
ATOM 2240 O O . PHE A 1 296 ? 18.365 -2.135 -4.146 1.00 89.38 296 PHE A O 1
ATOM 2247 N N . CYS A 1 297 ? 19.633 -2.010 -5.984 1.00 90.88 297 CYS A N 1
ATOM 2248 C CA . CYS A 1 297 ? 18.550 -1.651 -6.892 1.00 90.88 297 CYS A CA 1
ATOM 2249 C C . CYS A 1 297 ? 18.895 -2.203 -8.270 1.00 90.88 297 CYS A C 1
ATOM 2251 O O . CYS A 1 297 ? 19.881 -1.777 -8.875 1.00 90.88 297 CYS A O 1
ATOM 2253 N N . GLY A 1 298 ? 18.121 -3.174 -8.746 1.00 89.94 298 GLY A N 1
ATOM 2254 C CA . GLY A 1 298 ? 18.337 -3.740 -10.070 1.00 89.94 298 GLY A CA 1
ATOM 2255 C C . GLY A 1 298 ? 17.658 -5.081 -10.294 1.00 89.94 298 GLY A C 1
ATOM 2256 O O . GLY A 1 298 ? 17.016 -5.647 -9.407 1.00 89.94 298 GLY A O 1
ATOM 2257 N N . GLU A 1 299 ? 17.821 -5.594 -11.512 1.00 90.31 299 GLU A N 1
ATOM 2258 C CA . GLU A 1 299 ? 17.297 -6.899 -11.894 1.00 90.31 299 GLU A CA 1
ATOM 2259 C C . GLU A 1 299 ? 18.136 -8.028 -11.269 1.00 90.31 299 GLU A C 1
ATOM 2261 O O . GLU A 1 299 ? 19.345 -8.142 -11.477 1.00 90.31 299 GLU A O 1
ATOM 2266 N N . ALA A 1 300 ? 17.471 -8.896 -10.513 1.00 88.00 300 ALA A N 1
ATOM 2267 C CA . ALA A 1 300 ? 17.979 -10.139 -9.951 1.00 88.00 300 ALA A CA 1
ATOM 2268 C C . ALA A 1 300 ? 17.628 -11.370 -10.826 1.00 88.00 300 ALA A C 1
ATOM 2270 O O . ALA A 1 300 ? 17.447 -12.479 -10.322 1.00 88.00 300 ALA A O 1
ATOM 2271 N N . GLY A 1 301 ? 17.548 -11.160 -12.145 1.00 82.75 301 GLY A N 1
ATOM 2272 C CA . GLY A 1 301 ? 17.349 -12.173 -13.183 1.00 82.75 301 GLY A CA 1
ATOM 2273 C C . GLY A 1 301 ? 15.885 -12.487 -13.518 1.00 82.75 301 GLY A C 1
ATOM 2274 O O . GLY A 1 301 ? 15.037 -12.578 -12.638 1.00 82.75 301 GLY A O 1
ATOM 2275 N N . ARG A 1 302 ? 15.607 -12.732 -14.810 1.00 83.62 302 ARG A N 1
ATOM 2276 C CA . ARG A 1 302 ? 14.306 -13.194 -15.349 1.00 83.62 302 ARG A CA 1
ATOM 2277 C C . ARG A 1 302 ? 13.108 -12.347 -14.886 1.00 83.62 302 ARG A C 1
ATOM 2279 O O . ARG A 1 302 ? 12.089 -12.910 -14.491 1.00 83.62 302 ARG A O 1
ATOM 2286 N N . GLY A 1 303 ? 13.221 -11.017 -14.940 1.00 92.19 303 GLY A N 1
ATOM 2287 C CA . GLY A 1 303 ? 12.111 -10.131 -14.577 1.00 92.19 303 GLY A CA 1
ATOM 2288 C C . GLY A 1 303 ? 11.858 -10.024 -13.070 1.00 92.19 303 GLY A C 1
ATOM 2289 O O . GLY A 1 303 ? 10.762 -9.675 -12.643 1.00 92.19 303 GLY A O 1
ATOM 2290 N N . VAL A 1 304 ? 12.852 -10.358 -12.250 1.00 96.06 304 VAL A N 1
ATOM 2291 C CA . VAL A 1 304 ? 12.833 -10.170 -10.797 1.00 96.06 304 VAL A CA 1
ATOM 2292 C C . VAL A 1 304 ? 13.641 -8.920 -10.488 1.00 96.06 304 VAL A C 1
ATOM 2294 O O . VAL A 1 304 ? 14.811 -8.865 -10.839 1.00 96.06 304 VAL A O 1
ATOM 2297 N N . TYR A 1 305 ? 13.070 -7.935 -9.810 1.00 97.00 305 TYR A N 1
ATOM 2298 C CA . TYR A 1 305 ? 13.727 -6.665 -9.504 1.00 97.00 305 TYR A CA 1
ATOM 2299 C C . TYR A 1 305 ? 13.766 -6.462 -8.001 1.00 97.00 305 TYR A C 1
ATOM 2301 O O . TYR A 1 305 ? 12.727 -6.472 -7.349 1.00 97.00 305 TYR A O 1
ATOM 2309 N N . VAL A 1 306 ? 14.961 -6.305 -7.436 1.00 97.00 306 VAL A N 1
ATOM 2310 C CA . VAL A 1 306 ? 15.152 -6.166 -5.990 1.00 97.00 306 VAL A CA 1
ATOM 2311 C C . VAL A 1 306 ? 15.549 -4.735 -5.663 1.00 97.00 306 VAL A C 1
ATOM 2313 O O . VAL A 1 306 ? 16.476 -4.188 -6.258 1.00 97.00 306 VAL A O 1
ATOM 2316 N N . HIS A 1 307 ? 14.881 -4.168 -4.661 1.00 97.44 307 HIS A N 1
ATOM 2317 C CA . HIS A 1 307 ? 15.145 -2.847 -4.101 1.00 97.44 307 HIS A CA 1
ATOM 2318 C C . HIS A 1 307 ? 15.386 -2.970 -2.598 1.00 97.44 307 HIS A C 1
ATOM 2320 O O . HIS A 1 307 ? 14.437 -3.063 -1.823 1.00 97.44 307 HIS A O 1
ATOM 2326 N N . LEU A 1 308 ? 16.644 -2.964 -2.162 1.00 96.81 308 LEU A N 1
ATOM 2327 C CA . LEU A 1 308 ? 17.026 -2.886 -0.752 1.00 96.81 308 LEU A CA 1
ATOM 2328 C C . LEU A 1 308 ? 17.381 -1.440 -0.386 1.00 96.81 308 LEU A C 1
ATOM 2330 O O . LEU A 1 308 ? 18.156 -0.778 -1.074 1.00 96.81 308 LEU A O 1
ATOM 2334 N N . TYR A 1 309 ? 16.818 -0.940 0.715 1.00 95.56 309 TYR A N 1
ATOM 2335 C CA . TYR A 1 309 ? 16.829 0.491 1.048 1.00 95.56 309 TYR A CA 1
ATOM 2336 C C . TYR A 1 309 ? 18.080 0.983 1.798 1.00 95.56 309 TYR A C 1
ATOM 2338 O O . TYR A 1 309 ? 18.080 2.106 2.301 1.00 95.56 309 TYR A O 1
ATOM 2346 N N . GLY A 1 310 ? 19.113 0.159 1.977 1.00 92.94 310 GLY A N 1
ATOM 2347 C CA . GLY A 1 310 ? 20.345 0.549 2.681 1.00 92.94 310 GLY A CA 1
ATOM 2348 C C . GLY A 1 310 ? 20.200 0.681 4.199 1.00 92.94 310 GLY A C 1
ATOM 2349 O O . GLY A 1 310 ? 21.039 1.288 4.864 1.00 92.94 310 GLY A O 1
ATOM 2350 N N . LYS A 1 311 ? 19.124 0.150 4.792 1.00 92.31 311 LYS A N 1
ATOM 2351 C CA . LYS A 1 311 ? 18.880 0.276 6.237 1.00 92.31 311 LYS A CA 1
ATOM 2352 C C . LYS A 1 311 ? 19.892 -0.564 7.020 1.00 92.31 311 LYS A C 1
ATOM 2354 O O . LYS A 1 311 ? 19.940 -1.779 6.883 1.00 92.31 311 LYS A O 1
ATOM 2359 N N . THR A 1 312 ? 20.643 0.083 7.911 1.00 87.31 312 THR A N 1
ATOM 2360 C CA . THR A 1 312 ? 21.741 -0.542 8.677 1.00 87.31 312 THR A CA 1
ATOM 2361 C C . THR A 1 312 ? 21.293 -1.480 9.797 1.00 87.31 312 THR A C 1
ATOM 2363 O O . THR A 1 312 ? 22.085 -2.284 10.270 1.00 87.31 312 THR A O 1
ATOM 2366 N N . GLN A 1 313 ? 20.036 -1.392 10.242 1.00 88.62 313 GLN A N 1
ATOM 2367 C CA . GLN A 1 313 ? 19.493 -2.271 11.282 1.00 88.62 313 GLN A CA 1
ATOM 2368 C C . GLN A 1 313 ? 18.287 -3.043 10.748 1.00 88.62 313 GLN A C 1
ATOM 2370 O O . GLN A 1 313 ? 17.239 -2.443 10.488 1.00 88.62 313 GLN A O 1
ATOM 2375 N N . SER A 1 314 ? 18.412 -4.365 10.656 1.00 90.56 314 SER A N 1
ATOM 2376 C CA . SER A 1 314 ? 17.278 -5.256 10.406 1.00 90.56 314 SER A CA 1
ATOM 2377 C C . SER A 1 314 ? 16.552 -5.568 11.715 1.00 90.56 314 SER A C 1
ATOM 2379 O O . SER A 1 314 ? 17.182 -5.855 12.732 1.00 90.56 314 SER A O 1
ATOM 2381 N N . ARG A 1 315 ? 15.221 -5.462 11.713 1.00 92.06 315 ARG A N 1
ATOM 2382 C CA . ARG A 1 315 ? 14.350 -5.855 12.833 1.00 92.06 315 ARG A CA 1
ATOM 2383 C C . ARG A 1 315 ? 13.080 -6.489 12.266 1.00 92.06 315 ARG A C 1
ATOM 2385 O O . ARG A 1 315 ? 12.628 -6.019 11.217 1.00 92.06 315 ARG A O 1
ATOM 2392 N N . PRO A 1 316 ? 12.476 -7.485 12.940 1.00 92.31 316 PRO A N 1
ATOM 2393 C CA . PRO A 1 316 ? 11.206 -8.058 12.505 1.00 92.31 316 PRO A CA 1
ATOM 2394 C C . PRO A 1 316 ? 10.180 -6.965 12.194 1.00 92.31 316 PRO A C 1
ATOM 2396 O O . PRO A 1 316 ? 10.125 -5.957 12.902 1.00 92.31 316 PRO A O 1
ATOM 2399 N N . LYS A 1 317 ? 9.398 -7.152 11.124 1.00 91.69 317 LYS A N 1
ATOM 2400 C CA . LYS A 1 317 ? 8.357 -6.214 10.653 1.00 91.69 317 LYS A CA 1
ATOM 2401 C C . LYS A 1 317 ? 8.853 -4.865 10.107 1.00 91.69 317 LYS A C 1
ATOM 2403 O O . LYS A 1 317 ? 8.066 -4.108 9.545 1.00 91.69 317 LYS A O 1
ATOM 2408 N N . ARG A 1 318 ? 10.153 -4.557 10.175 1.00 93.81 318 ARG A N 1
ATOM 2409 C CA . ARG A 1 318 ? 10.713 -3.356 9.535 1.00 93.81 318 ARG A CA 1
ATOM 2410 C C . ARG A 1 318 ? 10.824 -3.572 8.026 1.00 93.81 318 ARG A C 1
ATOM 2412 O O . ARG A 1 318 ? 11.504 -4.494 7.603 1.00 93.81 318 ARG A O 1
ATOM 2419 N N . LYS A 1 319 ? 10.239 -2.686 7.216 1.00 95.50 319 LYS A N 1
ATOM 2420 C CA . LYS A 1 319 ? 10.396 -2.692 5.747 1.00 95.50 319 LYS A CA 1
ATOM 2421 C C . LYS A 1 319 ? 11.855 -2.411 5.374 1.00 95.50 319 LYS A C 1
ATOM 2423 O O . LYS A 1 319 ? 12.322 -1.289 5.582 1.00 95.50 319 LYS A O 1
ATOM 2428 N N . MET A 1 320 ? 12.575 -3.402 4.866 1.00 97.19 320 MET A N 1
ATOM 2429 C CA . MET A 1 320 ? 13.984 -3.306 4.459 1.00 97.19 320 MET A CA 1
ATOM 2430 C C . MET A 1 320 ? 14.150 -3.083 2.958 1.00 97.19 320 MET A C 1
ATOM 2432 O O . MET A 1 320 ? 15.169 -2.537 2.538 1.00 97.19 320 MET A O 1
ATOM 2436 N N . GLY A 1 321 ? 13.138 -3.448 2.180 1.00 97.56 321 GLY A N 1
ATOM 2437 C CA . GLY A 1 321 ? 13.131 -3.333 0.735 1.00 97.56 321 GLY A CA 1
ATOM 2438 C C . GLY A 1 321 ? 11.788 -3.742 0.143 1.00 97.56 321 GLY A C 1
ATOM 2439 O O . GLY A 1 321 ? 10.828 -3.987 0.877 1.00 97.56 321 GLY A O 1
ATOM 2440 N N . HIS A 1 322 ? 11.752 -3.880 -1.173 1.00 98.50 322 HIS A N 1
ATOM 2441 C CA . HIS A 1 322 ? 10.711 -4.605 -1.892 1.00 98.50 322 HIS A CA 1
ATOM 2442 C C . HIS A 1 322 ? 11.323 -5.379 -3.064 1.00 98.50 322 HIS A C 1
ATOM 2444 O O . HIS A 1 322 ? 12.450 -5.116 -3.487 1.00 98.50 322 HIS A O 1
ATOM 2450 N N . ILE A 1 323 ? 10.580 -6.357 -3.564 1.00 98.31 323 ILE A N 1
ATOM 2451 C CA . ILE A 1 323 ? 10.916 -7.129 -4.754 1.00 98.31 323 ILE A CA 1
ATOM 2452 C C . ILE A 1 323 ? 9.718 -7.119 -5.700 1.00 98.31 323 ILE A C 1
ATOM 2454 O O . ILE A 1 323 ? 8.595 -7.403 -5.281 1.00 98.31 323 ILE A O 1
ATOM 2458 N N . THR A 1 324 ? 9.947 -6.759 -6.957 1.00 98.56 324 THR A N 1
ATOM 2459 C CA . THR A 1 324 ? 8.923 -6.674 -8.003 1.00 98.56 324 THR A CA 1
ATOM 2460 C C . THR A 1 324 ? 9.183 -7.761 -9.038 1.00 98.56 324 THR A C 1
ATOM 2462 O O . THR A 1 324 ? 10.304 -7.918 -9.510 1.00 98.56 324 THR A O 1
ATOM 2465 N N . PHE A 1 325 ? 8.154 -8.517 -9.401 1.00 97.75 325 PHE A 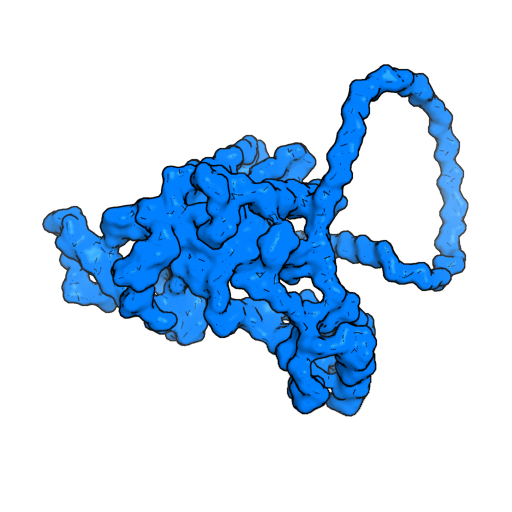N 1
ATOM 2466 C CA . PHE A 1 325 ? 8.226 -9.588 -10.388 1.00 97.75 325 PHE A CA 1
ATOM 2467 C C . PHE A 1 325 ? 7.401 -9.212 -11.623 1.00 97.75 325 PHE A C 1
ATOM 2469 O O . PHE A 1 325 ? 6.192 -9.014 -11.496 1.00 97.75 325 PHE A O 1
ATOM 2476 N N . VAL A 1 326 ? 8.032 -9.132 -12.798 1.00 96.19 326 VAL A N 1
ATOM 2477 C CA . VAL A 1 326 ? 7.429 -8.704 -14.072 1.00 96.19 326 VAL A CA 1
ATOM 2478 C C . VAL A 1 326 ? 7.986 -9.548 -15.239 1.00 96.19 326 VAL A C 1
ATOM 2480 O O . VAL A 1 326 ? 9.165 -9.417 -15.557 1.00 96.19 326 VAL A O 1
ATOM 2483 N N . PRO A 1 327 ? 7.186 -10.378 -15.940 1.00 95.88 327 PRO A N 1
ATOM 2484 C CA . PRO A 1 327 ? 5.798 -10.715 -15.653 1.00 95.88 327 PRO A CA 1
ATOM 2485 C C . PRO A 1 327 ? 5.660 -11.693 -14.471 1.00 95.88 327 PRO A C 1
ATOM 2487 O O . PRO A 1 327 ? 6.461 -12.613 -14.318 1.00 95.88 327 PRO A O 1
ATOM 2490 N N . MET A 1 328 ? 4.596 -11.556 -13.679 1.00 95.06 328 MET A N 1
ATOM 2491 C CA . MET A 1 328 ? 4.237 -12.483 -12.604 1.00 95.06 328 MET A CA 1
ATOM 2492 C C . MET A 1 328 ? 2.733 -12.490 -12.336 1.00 95.06 328 MET A C 1
ATOM 2494 O O . MET A 1 328 ? 2.091 -11.443 -12.264 1.00 95.06 328 MET A O 1
ATOM 2498 N N . THR A 1 329 ? 2.172 -13.684 -12.139 1.00 93.44 329 THR A N 1
ATOM 2499 C CA . THR A 1 329 ? 0.811 -13.862 -11.611 1.00 93.44 329 THR A CA 1
ATOM 2500 C C . THR A 1 329 ? 0.871 -14.268 -10.141 1.00 93.44 329 THR A C 1
ATOM 2502 O O . THR A 1 329 ? 1.895 -14.767 -9.675 1.00 93.44 329 THR A O 1
ATOM 2505 N N . LEU A 1 330 ? -0.228 -14.092 -9.404 1.00 92.62 330 LEU A N 1
ATOM 2506 C CA . LEU A 1 330 ? -0.285 -14.501 -7.999 1.00 92.62 330 LEU A CA 1
ATOM 2507 C C . LEU A 1 330 ? -0.059 -16.015 -7.824 1.00 92.62 330 LEU A C 1
ATOM 2509 O O . LEU A 1 330 ? 0.671 -16.419 -6.922 1.00 92.62 330 LEU A O 1
ATOM 2513 N N . ASP A 1 331 ? -0.622 -16.838 -8.711 1.00 92.38 331 ASP A N 1
ATOM 2514 C CA . ASP A 1 331 ? -0.471 -18.297 -8.655 1.00 92.38 331 ASP A CA 1
ATOM 2515 C C . ASP A 1 331 ? 0.986 -18.718 -8.893 1.00 92.38 331 ASP A C 1
ATOM 2517 O O . ASP A 1 331 ? 1.541 -19.508 -8.129 1.00 92.38 331 ASP A O 1
ATOM 2521 N N . SER A 1 332 ? 1.639 -18.136 -9.906 1.00 93.50 332 SER A N 1
ATOM 2522 C CA . SER A 1 332 ? 3.065 -18.371 -10.174 1.00 93.50 332 SER A CA 1
ATOM 2523 C C . SER A 1 332 ? 3.949 -17.884 -9.025 1.00 93.50 332 SER A C 1
ATOM 2525 O O . SER A 1 332 ? 4.895 -18.569 -8.651 1.00 93.50 332 SER A O 1
ATOM 2527 N N . TYR A 1 333 ? 3.621 -16.745 -8.405 1.00 95.56 333 TYR A N 1
ATOM 2528 C CA . TYR A 1 333 ? 4.347 -16.264 -7.230 1.00 95.56 333 TYR A CA 1
ATOM 2529 C C . TYR A 1 333 ? 4.272 -17.272 -6.075 1.00 95.56 333 TYR A C 1
ATOM 2531 O O . TYR A 1 333 ? 5.297 -17.598 -5.473 1.00 95.56 333 TYR A O 1
ATOM 2539 N N . TYR A 1 334 ? 3.086 -17.811 -5.781 1.00 95.25 334 TYR A N 1
ATOM 2540 C CA . TYR A 1 334 ? 2.941 -18.816 -4.727 1.00 95.25 334 TYR A CA 1
ATOM 2541 C C . TYR A 1 334 ? 3.652 -20.132 -5.048 1.00 95.25 334 TYR A C 1
ATOM 2543 O O . TYR A 1 334 ? 4.240 -20.725 -4.145 1.00 95.25 334 TYR A O 1
ATOM 2551 N N . SER A 1 335 ? 3.632 -20.563 -6.311 1.00 95.81 335 SER A N 1
ATOM 2552 C CA . SER A 1 335 ? 4.336 -21.767 -6.768 1.00 95.81 335 SER A CA 1
ATOM 2553 C C . SER A 1 335 ? 5.857 -21.622 -6.667 1.00 95.81 335 SER A C 1
ATOM 2555 O O . SER A 1 335 ? 6.536 -22.503 -6.140 1.00 95.81 335 SER A O 1
ATOM 2557 N N . ASP A 1 336 ? 6.395 -20.496 -7.139 1.00 93.69 336 ASP A N 1
ATOM 2558 C CA . ASP A 1 336 ? 7.811 -20.415 -7.505 1.00 93.69 336 ASP A CA 1
ATOM 2559 C C . ASP A 1 336 ? 8.642 -19.542 -6.552 1.00 93.69 336 ASP A C 1
ATOM 2561 O O . ASP A 1 336 ? 9.871 -19.633 -6.554 1.00 93.69 336 ASP A O 1
ATOM 2565 N N . TRP A 1 337 ? 8.002 -18.693 -5.738 1.00 95.25 337 TRP A N 1
ATOM 2566 C CA . TRP A 1 337 ? 8.700 -17.658 -4.964 1.00 95.25 337 TRP A CA 1
ATOM 2567 C C . TRP A 1 337 ? 8.303 -17.573 -3.498 1.00 95.25 337 TRP A C 1
ATOM 2569 O O . TRP A 1 337 ? 9.173 -17.319 -2.665 1.00 95.25 337 TRP A O 1
ATOM 2579 N N . ALA A 1 338 ? 7.034 -17.796 -3.151 1.00 94.81 338 ALA A N 1
ATOM 2580 C CA . ALA A 1 338 ? 6.551 -17.572 -1.788 1.00 94.81 338 ALA A CA 1
ATOM 2581 C C . ALA A 1 338 ? 7.330 -18.370 -0.729 1.00 94.81 338 ALA A C 1
ATOM 2583 O O . ALA A 1 338 ? 7.569 -17.854 0.358 1.00 94.81 338 ALA A O 1
ATOM 2584 N N . TYR A 1 339 ? 7.795 -19.580 -1.063 1.00 94.88 339 TYR A N 1
ATOM 2585 C CA . TYR A 1 339 ? 8.569 -20.436 -0.154 1.00 94.88 339 TYR A CA 1
ATOM 2586 C C . TYR A 1 339 ? 9.933 -19.852 0.255 1.00 94.88 339 TYR A C 1
ATOM 2588 O O . TYR A 1 339 ? 10.549 -20.346 1.198 1.00 94.88 339 TYR A O 1
ATOM 2596 N N . ARG A 1 340 ? 10.438 -18.840 -0.464 1.00 93.69 340 ARG A N 1
ATOM 2597 C CA . ARG A 1 340 ? 11.718 -18.184 -0.159 1.00 93.69 340 ARG A CA 1
ATOM 2598 C C . ARG A 1 340 ? 11.607 -17.141 0.953 1.00 93.69 340 ARG A C 1
ATOM 2600 O O . ARG A 1 340 ? 12.638 -16.693 1.439 1.00 93.69 340 ARG A O 1
ATOM 2607 N N . PHE A 1 341 ? 10.396 -16.745 1.336 1.00 93.50 341 PHE A N 1
ATOM 2608 C CA . PHE A 1 341 ? 10.139 -15.666 2.289 1.00 93.50 341 PHE A CA 1
ATOM 2609 C C . PHE A 1 341 ? 9.361 -16.170 3.511 1.00 93.50 341 PHE A C 1
ATOM 2611 O O . PHE A 1 341 ? 8.764 -17.246 3.456 1.00 93.50 341 PHE A O 1
ATOM 2618 N N . VAL A 1 342 ? 9.376 -15.402 4.609 1.00 83.06 342 VAL A N 1
ATOM 2619 C CA . VAL A 1 342 ? 8.802 -15.815 5.908 1.00 83.06 342 VAL A CA 1
ATOM 2620 C C . VAL A 1 342 ? 7.428 -15.202 6.150 1.00 83.06 342 VAL A C 1
ATOM 2622 O O . VAL A 1 342 ? 7.296 -13.959 6.190 1.00 83.06 342 VAL A O 1
#

Foldseek 3Di:
DDDPDPDFPPPPPDDDDDDDDDDDDDDDDDDDDDDDDDDDDDDPPQQAFAAFDKDFLDDDLVRLQPDDLVNLLVSLVVSCVVRDDFKKKAAPPDDDLNPRMFTDHDNVSSSVRSVSSSGGIMIGYDDPFPFKKKWKWAALLPDIAIDAIWTFDRDSSHTFKTWPPPPVCDDPNDRHPLRVSVVSNVVCVCNVSSHHAMKMWMWGHHDSHIHTDDMDRDDDPSQPLCVQQWPHGSVRQNVCSVVVHDGDHIDGPATKMKGFQALQLQQLLLVLQLQQQVVPDPDDDDPGSVPDALADFADSDDQKTWGADRDPDGDGPHGGTMIMHPHDDPVRCVVPPPVSGD

Organism: NCBI:txid2840769

Solvent-accessible surface area (backbone atoms only — not comparable to full-atom values): 19809 Å² total; per-residue (Å²): 136,80,85,79,77,79,75,75,84,79,79,79,88,82,76,95,76,90,80,81,90,87,79,87,86,82,89,80,88,85,83,89,84,90,83,82,88,78,95,73,79,83,77,74,79,78,58,69,68,41,77,59,63,67,47,74,54,89,56,51,63,68,57,18,59,67,52,49,75,67,56,29,35,53,54,47,52,54,51,42,68,73,74,47,70,49,22,33,40,33,38,73,63,92,47,53,66,60,43,55,55,38,74,29,76,51,80,77,36,42,64,66,42,24,63,60,44,52,36,38,34,36,36,31,57,55,78,87,54,79,46,37,34,36,40,42,33,41,22,78,72,87,57,74,40,54,47,77,52,22,31,43,42,65,56,90,50,32,76,39,38,28,29,30,68,30,83,87,49,52,60,93,90,36,84,25,68,52,58,55,50,51,51,53,10,52,51,48,49,39,59,74,70,68,52,64,45,38,37,27,39,35,31,36,30,41,92,82,46,60,30,56,69,52,74,41,86,38,89,47,80,76,44,58,41,24,68,77,25,23,80,48,25,64,66,56,45,45,49,21,48,77,66,78,40,83,76,71,80,45,44,76,72,44,42,18,36,24,35,54,24,28,27,75,24,44,67,45,52,27,40,48,43,34,58,27,42,62,70,72,52,97,84,51,91,55,91,45,40,83,74,48,63,53,48,43,77,49,75,38,51,96,44,29,34,41,37,32,70,49,59,91,72,77,41,79,84,37,79,40,31,38,36,34,29,42,75,31,50,74,69,56,39,57,74,76,46,48,84,65,52,123

Secondary structure (DSSP, 8-state):
---------------------------------------------PPPPPPP-EEE----HHHHHH--HHHHHHHHHHHHHHH-SSEEEEESSS-BTTBTEEEESSHHHHHHHGGGGGS-EEEEE----SEEEEEEEEE-SS-EEEPPPEEEEEETTEEEEEEES-TTSEETTEE-HHHHHHHHHHHHHHHHTT--EEEEEEEEEETTEEEEEEEESS--GGGTTHHHHBSS-HHHHHHHHHTTPPP----B-S-EEEEEEEGGGHHHHHHHHHHHHHHS-TT----SGGGS-SEEEEE-STTEEEEEE--S---TT-EEEEEEESS--HHHHHHHTGGG--

InterPro domains:
  IPR003135 ATP-grasp fold, ATP-dependent carboxylate-amine ligase-type [PF02222] (75-235)
  IPR011054 Rudiment single hybrid motif [SSF51246] (254-336)
  IPR011761 ATP-grasp fold [PS50975] (41-244)
  IPR013815 ATP-grasp fold, subdomain 1 [G3DSA:3.30.1490.20] (70-125)
  IPR040686 Phosphoribosylaminoimidazole carboxylase, C-terminal domain [PF17769] (256-329)

Sequence (342 aa):
MTPEYFALPVRTESVSAAAEEDAPDGTAETSGKKSRAGKAEKNKTAETVPEIGTVVVPMTEDEAAAMTPQERLVQLAAAVGRMGKPCVLKTRRLGYDGHGQAVIRSFKDIEKAAELLSVPCILEEMIDFDFEASVVMVSDGSDIIHFPVARNIHRDGILDLSIVPTSGLQRNGRENETCRRMTSACESFMKGCGYKGILAIELFVKGDDFYFNEMAPRPHNSGHYTIEGCTTSQYRELCHFLLDMPLTVPELIAPTVMKNILGQDLDAAKLIVAESLRGAGPGIEVSSPEDVDNAFCGEAGRGVYVHLYGKTQSRPKRKMGHITFVPMTLDSYYSDWAYRFV

Radius of gyration: 24.13 Å; Cα contacts (8 Å, |Δi|>4): 605; chains: 1; bounding box: 62×68×59 Å

Mean predicted aligned error: 11.43 Å